Protein AF-A0A5N9DPF5-F1 (afdb_monomer)

Radius of gyration: 26.69 Å; Cα contacts (8 Å, |Δi|>4): 674; chains: 1; bounding box: 53×108×78 Å

Structure (mmCIF, N/CA/C/O backbone):
data_AF-A0A5N9DPF5-F1
#
_entry.id   AF-A0A5N9DPF5-F1
#
loop_
_atom_site.group_PDB
_atom_site.id
_atom_site.type_symbol
_atom_site.label_atom_id
_atom_site.label_alt_id
_atom_site.label_comp_id
_atom_site.label_asym_id
_atom_site.label_entity_id
_atom_site.label_seq_id
_atom_site.pdbx_PDB_ins_code
_atom_site.Cartn_x
_atom_site.Cartn_y
_atom_site.Cartn_z
_atom_site.occupancy
_atom_site.B_iso_or_equiv
_atom_site.auth_seq_id
_atom_site.auth_comp_id
_atom_site.auth_asym_id
_atom_site.auth_atom_id
_atom_site.pdbx_PDB_model_num
ATOM 1 N N . MET A 1 1 ? 13.904 47.195 44.614 1.00 28.17 1 MET A N 1
ATOM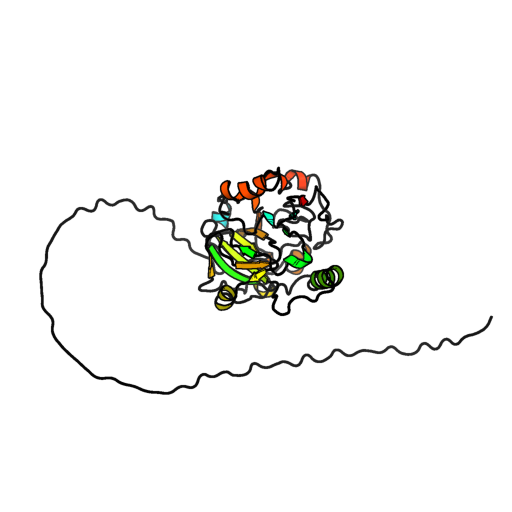 2 C CA . MET A 1 1 ? 15.374 47.348 44.578 1.00 28.17 1 MET A CA 1
ATOM 3 C C . MET A 1 1 ? 15.926 47.042 45.957 1.00 28.17 1 MET A C 1
ATOM 5 O O . MET A 1 1 ? 15.322 47.535 46.904 1.00 28.17 1 MET A O 1
ATOM 9 N N . PRO A 1 2 ? 17.100 46.414 46.093 1.00 43.53 2 PRO A N 1
ATOM 10 C CA . PRO A 1 2 ? 17.726 45.315 45.332 1.00 43.53 2 PRO A CA 1
ATOM 11 C C . PRO A 1 2 ? 18.046 44.153 46.326 1.00 43.53 2 PRO A C 1
ATOM 13 O O . PRO A 1 2 ? 17.732 44.271 47.502 1.00 43.53 2 PRO A O 1
ATOM 16 N N . ASN A 1 3 ? 18.644 42.999 46.048 1.00 31.41 3 ASN A N 1
ATOM 17 C CA . ASN A 1 3 ? 19.190 42.307 44.885 1.00 31.41 3 ASN A CA 1
ATOM 18 C C . ASN A 1 3 ? 19.212 40.827 45.314 1.00 31.41 3 ASN A C 1
ATOM 20 O O . ASN A 1 3 ? 19.808 40.517 46.346 1.00 31.41 3 ASN A O 1
ATOM 24 N N . SER A 1 4 ? 18.590 39.929 44.549 1.00 32.91 4 SER A N 1
ATOM 25 C CA . SER A 1 4 ? 18.840 38.490 44.653 1.00 32.91 4 SER A CA 1
ATOM 26 C C . SER A 1 4 ? 19.867 38.091 43.599 1.00 32.91 4 SER A C 1
ATOM 28 O O . SER A 1 4 ? 19.783 38.488 42.439 1.00 32.91 4 SER A O 1
ATOM 30 N N . THR A 1 5 ? 20.848 37.344 44.071 1.00 34.28 5 THR A N 1
ATOM 31 C CA . THR A 1 5 ? 21.999 36.742 43.402 1.00 34.28 5 THR A CA 1
ATOM 32 C C . THR A 1 5 ? 21.683 36.062 42.069 1.00 34.28 5 THR A C 1
ATOM 34 O O . THR A 1 5 ? 20.791 35.220 41.999 1.00 34.28 5 THR A O 1
ATOM 37 N N . VAL A 1 6 ? 22.483 36.389 41.052 1.00 31.91 6 VAL A N 1
ATOM 38 C CA . VAL A 1 6 ? 22.674 35.612 39.822 1.00 31.91 6 VAL A CA 1
ATOM 39 C C . VAL A 1 6 ? 24.034 34.932 39.958 1.00 31.91 6 VAL A C 1
ATOM 41 O O . VAL A 1 6 ? 25.041 35.622 40.109 1.00 31.91 6 VAL A O 1
ATOM 44 N N . ASP A 1 7 ? 24.050 33.605 39.939 1.00 30.80 7 ASP A N 1
ATOM 45 C CA . ASP A 1 7 ? 25.255 32.803 39.740 1.00 30.80 7 ASP A CA 1
ATOM 46 C C . ASP A 1 7 ? 24.879 31.673 38.774 1.00 30.80 7 ASP A C 1
ATOM 48 O O . ASP A 1 7 ? 24.369 30.625 39.167 1.00 30.80 7 ASP A O 1
ATOM 52 N N . GLU A 1 8 ? 25.018 31.948 37.477 1.00 32.34 8 GLU A N 1
ATOM 53 C CA . GLU A 1 8 ? 24.975 30.934 36.430 1.00 32.34 8 GLU A CA 1
ATOM 54 C C . GLU A 1 8 ? 26.412 30.530 36.121 1.00 32.34 8 GLU A C 1
ATOM 56 O O . GLU A 1 8 ? 27.162 31.246 35.456 1.00 32.34 8 GLU A O 1
ATOM 61 N N . THR A 1 9 ? 26.792 29.341 36.578 1.00 29.56 9 THR A N 1
ATOM 62 C CA . THR A 1 9 ? 27.926 28.627 36.011 1.00 29.56 9 THR A CA 1
ATOM 63 C C . THR A 1 9 ? 27.569 27.174 35.721 1.00 29.56 9 THR A C 1
ATOM 65 O O . THR A 1 9 ? 27.077 26.443 36.572 1.00 29.56 9 THR A O 1
ATOM 68 N N . LYS A 1 10 ? 27.979 26.783 34.509 1.00 31.17 10 LYS A N 1
ATOM 69 C CA . LYS A 1 10 ? 28.353 25.443 34.037 1.00 31.17 10 LYS A CA 1
ATOM 70 C C . LYS A 1 10 ? 27.262 24.572 33.412 1.00 31.17 10 LYS A C 1
ATOM 72 O O . LYS A 1 10 ? 26.524 23.841 34.059 1.00 31.17 10 LYS A O 1
ATOM 77 N N . ALA A 1 11 ? 27.341 24.596 32.081 1.00 31.73 11 ALA A N 1
ATOM 78 C CA . ALA A 1 11 ? 27.129 23.485 31.171 1.00 31.73 11 ALA A CA 1
ATOM 79 C C . ALA A 1 11 ? 27.467 22.124 31.796 1.00 31.73 11 ALA A C 1
ATOM 81 O O . ALA A 1 11 ? 28.594 21.905 32.245 1.00 31.73 11 ALA A O 1
ATOM 82 N N . ASN A 1 12 ? 26.505 21.206 31.731 1.00 29.89 12 ASN A N 1
ATOM 83 C CA . ASN A 1 12 ? 26.744 19.784 31.902 1.00 29.89 12 ASN A CA 1
ATOM 84 C C . ASN A 1 12 ? 26.460 19.066 30.585 1.00 29.89 12 ASN A C 1
ATOM 86 O O . ASN A 1 12 ? 25.338 19.018 30.090 1.00 29.89 12 ASN A O 1
ATOM 90 N N . VAL A 1 13 ? 27.550 18.532 30.047 1.00 31.75 13 VAL A N 1
ATOM 91 C CA . VAL A 1 13 ? 27.625 17.496 29.026 1.00 31.75 13 VAL A CA 1
ATOM 92 C C . VAL A 1 13 ? 27.061 16.205 29.628 1.00 31.75 13 VAL A C 1
ATOM 94 O O . VAL A 1 13 ? 27.546 15.764 30.667 1.00 31.75 13 VAL A O 1
ATOM 97 N N . ALA A 1 14 ? 26.083 15.582 28.972 1.00 30.48 14 ALA A N 1
ATOM 98 C CA . ALA A 1 14 ? 25.681 14.198 29.228 1.00 30.48 14 ALA A CA 1
ATOM 99 C C . ALA A 1 14 ? 25.875 13.436 27.905 1.00 30.48 14 ALA A C 1
ATOM 101 O O . ALA A 1 14 ? 25.207 13.728 26.921 1.00 30.48 14 ALA A O 1
ATOM 102 N N . HIS A 1 15 ? 27.005 12.749 27.715 1.00 28.28 15 HIS A N 1
ATOM 103 C CA . HIS A 1 15 ? 27.179 11.311 27.970 1.00 28.28 15 HIS A CA 1
ATOM 104 C C . HIS A 1 15 ? 26.123 10.436 27.277 1.00 28.28 15 HIS A C 1
ATOM 106 O O . HIS A 1 15 ? 25.115 10.046 27.855 1.00 28.28 15 HIS A O 1
ATOM 112 N N . THR A 1 16 ? 26.428 10.114 26.020 1.00 30.03 16 THR A N 1
ATOM 113 C CA . THR A 1 16 ? 25.969 8.931 25.286 1.00 30.03 16 THR A CA 1
ATOM 114 C C . THR A 1 16 ? 26.322 7.650 26.049 1.00 30.03 16 THR A C 1
ATOM 116 O O . THR A 1 16 ? 27.499 7.474 26.377 1.00 30.03 16 THR A O 1
ATOM 119 N N . PRO A 1 17 ? 25.372 6.736 26.307 1.00 31.53 17 PRO A N 1
ATOM 120 C CA . PRO A 1 17 ? 25.708 5.394 26.750 1.00 31.53 17 PRO A CA 1
ATOM 121 C C . PRO A 1 17 ? 26.085 4.498 25.560 1.00 31.53 17 PRO A C 1
ATOM 123 O O . PRO A 1 17 ? 25.404 4.464 24.536 1.00 31.53 17 PRO A O 1
ATOM 126 N N . ASP A 1 18 ? 27.196 3.785 25.741 1.00 26.20 18 ASP A N 1
ATOM 127 C CA . ASP A 1 18 ? 27.752 2.745 24.875 1.00 26.20 18 ASP A CA 1
ATOM 128 C C . ASP A 1 18 ? 26.711 1.703 24.441 1.00 26.20 18 ASP A C 1
ATOM 130 O O . ASP A 1 18 ? 26.135 0.983 25.264 1.00 26.20 18 ASP A O 1
ATOM 134 N N . VAL A 1 19 ? 26.560 1.542 23.126 1.00 30.91 19 VAL A N 1
ATOM 135 C CA . VAL A 1 19 ? 25.912 0.380 22.513 1.00 30.91 19 VAL A CA 1
ATOM 136 C C . VAL A 1 19 ? 26.859 -0.810 22.657 1.00 30.91 19 VAL A C 1
ATOM 138 O O . VAL A 1 19 ? 27.814 -0.974 21.896 1.00 30.91 19 VAL A O 1
ATOM 141 N N . LYS A 1 20 ? 26.607 -1.664 23.653 1.00 27.88 20 LYS A N 1
ATOM 142 C CA . LYS A 1 20 ? 27.227 -2.991 23.718 1.00 27.88 20 LYS A CA 1
ATOM 143 C C . LYS A 1 20 ? 26.724 -3.831 22.547 1.00 27.88 20 LYS A C 1
ATOM 145 O O . LYS A 1 20 ? 25.571 -4.250 22.524 1.00 27.88 20 LYS A O 1
ATOM 150 N N . GLN A 1 21 ? 27.628 -4.101 21.611 1.00 26.64 21 GLN A N 1
ATOM 151 C CA . GLN A 1 21 ? 27.502 -5.164 20.621 1.00 26.64 21 GLN A CA 1
ATOM 152 C C . GLN A 1 21 ? 27.210 -6.496 21.326 1.00 26.64 21 GLN A C 1
ATOM 154 O O . GLN A 1 21 ? 28.043 -7.003 22.080 1.00 26.64 21 GLN A O 1
ATOM 159 N N . LEU A 1 22 ? 26.035 -7.068 21.072 1.00 26.66 22 LEU A N 1
ATOM 160 C CA . LEU A 1 22 ? 25.762 -8.472 21.347 1.00 26.66 22 LEU A CA 1
ATOM 161 C C . LEU A 1 22 ? 26.205 -9.274 20.121 1.00 26.66 22 LEU A C 1
ATOM 163 O O . LEU A 1 22 ? 25.627 -9.180 19.043 1.00 26.66 22 LEU A O 1
ATOM 167 N N . SER A 1 23 ? 27.292 -10.017 20.295 1.00 27.78 23 SER A N 1
ATOM 168 C CA . SER A 1 23 ? 27.813 -10.996 19.344 1.00 27.78 23 SER A CA 1
ATOM 169 C C . SER A 1 23 ? 26.896 -12.227 19.253 1.00 27.78 23 SER A C 1
ATOM 171 O O . SER A 1 23 ? 26.382 -12.659 20.289 1.00 27.78 23 SER A O 1
ATOM 173 N N . PRO A 1 24 ? 26.732 -12.839 18.066 1.00 28.66 24 PRO A N 1
ATOM 174 C CA . PRO A 1 24 ? 25.859 -13.992 17.876 1.00 28.66 24 PRO A CA 1
ATOM 175 C C . PRO A 1 24 ? 26.413 -15.242 18.572 1.00 28.66 24 PRO A C 1
ATOM 177 O O . PRO A 1 24 ? 27.541 -15.673 18.330 1.00 28.66 24 PRO A O 1
ATOM 180 N N . SER A 1 25 ? 25.592 -15.818 19.452 1.00 26.98 25 SER A N 1
ATOM 181 C CA . SER A 1 25 ? 25.835 -17.102 20.104 1.00 26.98 25 SER A CA 1
ATOM 182 C C . SER A 1 25 ? 25.669 -18.235 19.096 1.00 26.98 25 SER A C 1
ATOM 184 O O . SER A 1 25 ? 24.608 -18.415 18.505 1.00 26.98 25 SER A O 1
ATOM 186 N N . SER A 1 26 ? 26.733 -19.014 18.952 1.00 24.62 26 SER A N 1
ATOM 187 C CA . SER A 1 26 ? 26.828 -20.263 18.207 1.00 24.62 26 SER A CA 1
ATOM 188 C C . SER A 1 26 ? 25.787 -21.295 18.655 1.00 24.62 26 SER A C 1
ATOM 190 O O . SER A 1 26 ? 25.827 -21.745 19.801 1.00 24.62 26 SER A O 1
ATOM 192 N N . TYR A 1 27 ? 24.931 -21.733 17.734 1.00 24.44 27 TYR A N 1
ATOM 193 C CA . TYR A 1 27 ? 24.264 -23.031 17.811 1.00 24.44 27 TYR A CA 1
ATOM 194 C C . TYR A 1 27 ? 24.837 -23.919 16.705 1.00 24.44 27 TYR A C 1
ATOM 196 O O . TYR A 1 27 ? 24.641 -23.665 15.520 1.00 24.44 27 TYR A O 1
ATOM 204 N N . ALA A 1 28 ? 25.597 -24.930 17.116 1.00 25.55 28 ALA A N 1
ATOM 205 C CA . ALA A 1 28 ? 26.001 -26.052 16.282 1.00 25.55 28 ALA A CA 1
ATOM 206 C C . ALA A 1 28 ? 25.019 -27.210 16.531 1.00 25.55 28 ALA A C 1
ATOM 208 O O . ALA A 1 28 ? 24.694 -27.453 17.697 1.00 25.55 28 ALA A O 1
ATOM 209 N N . PRO A 1 29 ? 24.561 -27.945 15.505 1.00 28.81 29 PRO A N 1
ATOM 210 C CA . PRO A 1 29 ? 23.969 -29.254 15.708 1.00 28.81 29 PRO A CA 1
ATOM 211 C C . PRO A 1 29 ? 25.064 -30.325 15.759 1.00 28.81 29 PRO A C 1
ATOM 213 O O . PRO A 1 29 ? 25.993 -30.337 14.952 1.00 28.81 29 PRO A O 1
ATOM 216 N N . ASP A 1 30 ? 24.925 -31.201 16.74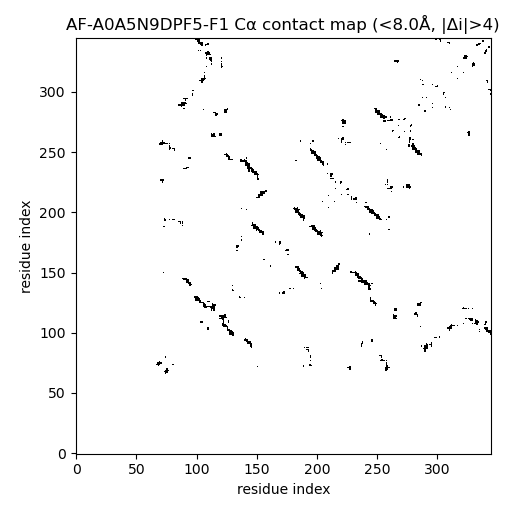8 1.00 26.28 30 ASP A N 1
ATOM 217 C CA . ASP A 1 30 ? 25.749 -32.378 17.002 1.00 26.28 30 ASP A CA 1
ATOM 218 C C . ASP A 1 30 ? 25.454 -33.476 15.963 1.00 26.28 30 ASP A C 1
ATOM 220 O O . ASP A 1 30 ? 24.297 -33.740 15.622 1.00 26.28 30 ASP A O 1
ATOM 224 N N . GLU A 1 31 ? 26.514 -34.100 15.457 1.00 27.30 31 GLU A N 1
ATOM 225 C CA . GLU A 1 31 ? 26.489 -35.235 14.534 1.00 27.30 31 GLU A CA 1
ATOM 226 C C . GLU A 1 31 ? 26.654 -36.555 15.306 1.00 27.30 31 GLU A C 1
ATOM 228 O O . GLU A 1 31 ? 27.227 -36.603 16.392 1.00 27.30 31 GLU A O 1
ATOM 233 N N . SER A 1 32 ? 26.281 -37.655 14.638 1.00 26.44 32 SER A N 1
ATOM 234 C CA . SER A 1 32 ? 26.477 -39.076 14.990 1.00 26.44 32 SER A CA 1
ATOM 235 C C . SER A 1 32 ? 25.279 -39.725 15.699 1.00 26.44 32 SER A C 1
ATOM 237 O O . SER A 1 32 ? 24.732 -39.197 16.652 1.00 26.44 32 SER A O 1
ATOM 239 N N . THR A 1 33 ? 24.792 -40.917 15.350 1.00 27.64 33 THR A N 1
ATOM 240 C CA . THR A 1 33 ? 25.149 -42.008 14.415 1.00 27.64 33 THR A CA 1
ATOM 241 C C . THR A 1 33 ? 23.893 -42.922 14.356 1.00 27.64 33 THR A C 1
ATOM 243 O O . THR A 1 33 ? 23.106 -42.903 15.295 1.00 27.64 33 THR A O 1
ATOM 246 N N . LYS A 1 34 ? 23.590 -43.762 13.352 1.00 29.89 34 LYS A N 1
ATOM 247 C CA . LYS A 1 34 ? 24.324 -44.976 12.947 1.00 29.89 34 LYS A CA 1
ATOM 248 C C . LYS A 1 34 ? 23.572 -45.721 11.822 1.00 29.89 34 LYS A C 1
ATOM 250 O O . LYS A 1 34 ? 22.347 -45.719 11.780 1.00 29.89 34 LYS A O 1
ATOM 255 N N . ASN A 1 35 ? 24.369 -46.400 11.000 1.00 29.17 35 ASN A N 1
ATOM 256 C CA . ASN A 1 35 ? 24.067 -47.245 9.840 1.00 29.17 35 ASN A CA 1
ATOM 257 C C . ASN A 1 35 ? 23.126 -48.441 10.072 1.00 29.17 35 ASN A C 1
ATOM 259 O O . ASN A 1 35 ? 23.088 -49.011 11.163 1.00 29.17 35 ASN A O 1
ATOM 263 N N . GLY A 1 36 ? 22.552 -48.919 8.961 1.00 27.48 36 GLY A N 1
ATOM 264 C CA . GLY A 1 36 ? 22.066 -50.287 8.780 1.00 27.48 36 GLY A CA 1
ATOM 265 C C . GLY A 1 36 ? 21.728 -50.587 7.314 1.00 27.48 36 GLY A C 1
ATOM 266 O O . GLY A 1 36 ? 20.575 -50.443 6.926 1.00 27.48 36 GLY A O 1
ATOM 267 N N . ASP A 1 37 ? 22.731 -50.987 6.526 1.00 28.95 37 ASP A N 1
ATOM 268 C CA . ASP A 1 37 ? 22.568 -51.715 5.254 1.00 28.95 37 ASP A CA 1
ATOM 269 C C . ASP A 1 37 ? 22.146 -53.173 5.517 1.00 28.95 37 ASP A C 1
ATOM 271 O O . ASP A 1 37 ? 22.505 -53.715 6.568 1.00 28.95 37 ASP A O 1
ATOM 275 N N . ILE A 1 38 ? 21.445 -53.793 4.550 1.00 32.00 38 ILE A N 1
ATOM 276 C CA . ILE A 1 38 ? 21.676 -55.149 3.982 1.00 32.00 38 ILE A CA 1
ATOM 277 C C . ILE A 1 38 ? 20.533 -55.518 2.997 1.00 32.00 38 ILE A C 1
ATOM 279 O O . ILE A 1 38 ? 19.378 -55.610 3.407 1.00 32.00 38 ILE A O 1
ATOM 283 N N . ASP A 1 39 ? 20.925 -55.681 1.718 1.00 30.00 39 ASP A N 1
ATOM 284 C CA . ASP A 1 39 ? 20.684 -56.780 0.744 1.00 30.00 39 ASP A CA 1
ATOM 285 C C . ASP A 1 39 ? 19.249 -57.303 0.471 1.00 30.00 39 ASP A C 1
ATOM 287 O O . ASP A 1 39 ? 18.409 -57.359 1.356 1.00 30.00 39 ASP A O 1
ATOM 291 N N . ASP A 1 40 ? 18.860 -57.879 -0.674 1.00 29.83 40 ASP A N 1
ATOM 292 C CA . ASP A 1 40 ? 19.322 -58.038 -2.066 1.00 29.83 40 ASP A CA 1
ATOM 293 C C . ASP A 1 40 ? 18.201 -58.849 -2.786 1.00 29.83 40 ASP A C 1
ATOM 295 O O . ASP A 1 40 ? 17.467 -59.603 -2.146 1.00 29.83 40 ASP A O 1
ATOM 299 N N . ALA A 1 41 ? 18.109 -58.685 -4.110 1.00 29.19 41 ALA A N 1
ATOM 300 C CA . ALA A 1 41 ? 17.569 -59.577 -5.149 1.00 29.19 41 ALA A CA 1
ATOM 301 C C . ALA A 1 41 ? 16.119 -60.133 -5.095 1.00 29.19 41 ALA A C 1
ATOM 303 O O . ALA A 1 41 ? 15.745 -60.933 -4.245 1.00 29.19 41 ALA A O 1
ATOM 304 N N . THR A 1 42 ? 15.338 -59.921 -6.167 1.00 30.62 42 THR A N 1
ATOM 305 C CA . THR A 1 42 ? 15.296 -60.840 -7.339 1.00 30.62 42 THR A CA 1
ATOM 306 C C . THR A 1 42 ? 14.187 -60.500 -8.355 1.00 30.62 42 THR A C 1
ATOM 308 O O . THR A 1 42 ? 13.054 -60.194 -8.003 1.00 30.62 42 THR A O 1
ATOM 311 N N . ASP A 1 43 ? 14.583 -60.650 -9.622 1.00 29.66 43 ASP A N 1
ATOM 312 C CA . ASP A 1 43 ? 13.872 -61.182 -10.791 1.00 29.66 43 ASP A CA 1
ATOM 313 C C . ASP A 1 43 ? 12.638 -60.511 -11.412 1.00 29.66 43 ASP A C 1
ATOM 315 O O . ASP A 1 43 ? 11.625 -60.180 -10.801 1.00 29.66 43 ASP A O 1
ATOM 319 N N . GLY A 1 44 ? 12.754 -60.379 -12.736 1.00 26.84 44 GLY A N 1
ATOM 320 C CA . GLY A 1 44 ? 11.766 -59.801 -13.625 1.00 26.84 44 GLY A CA 1
ATOM 321 C C . GLY A 1 44 ? 10.777 -60.796 -14.217 1.00 26.84 44 GLY A C 1
ATOM 322 O O . GLY A 1 44 ? 10.880 -62.008 -14.056 1.00 26.84 44 GLY A O 1
ATOM 323 N N . ASN A 1 45 ? 9.847 -60.255 -15.001 1.00 30.69 45 ASN A N 1
ATOM 324 C CA . ASN A 1 45 ? 9.257 -60.976 -16.117 1.00 30.69 45 ASN A CA 1
ATOM 325 C C . ASN A 1 45 ? 8.709 -60.008 -17.173 1.00 30.69 45 ASN A C 1
ATOM 327 O O . ASN A 1 45 ? 8.306 -58.883 -16.883 1.00 30.69 45 ASN A O 1
ATOM 331 N N . ALA A 1 46 ? 8.762 -60.470 -18.413 1.00 29.97 46 ALA A N 1
ATOM 332 C CA . ALA A 1 46 ? 8.625 -59.717 -19.640 1.00 29.97 46 ALA A CA 1
ATOM 333 C C . ALA A 1 46 ? 7.176 -59.539 -20.131 1.00 29.97 46 ALA A C 1
ATOM 335 O O . ALA A 1 46 ? 6.300 -60.353 -19.866 1.00 29.97 46 ALA A O 1
ATOM 336 N N . SER A 1 47 ? 7.030 -58.534 -21.005 1.00 29.42 47 SER A N 1
ATOM 337 C CA . SER A 1 47 ? 6.237 -58.551 -22.244 1.00 29.42 47 SER A CA 1
ATOM 338 C C . SER A 1 47 ? 4.716 -58.753 -22.164 1.00 29.42 47 SER A C 1
ATOM 340 O O . SER A 1 47 ? 4.226 -59.878 -22.149 1.00 29.42 47 SER A O 1
ATOM 342 N N . ALA A 1 48 ? 3.984 -57.670 -22.443 1.00 31.08 48 ALA A N 1
ATOM 343 C CA . ALA A 1 48 ? 2.936 -57.700 -23.466 1.00 31.08 48 ALA A CA 1
ATOM 344 C C . ALA A 1 48 ? 2.751 -56.302 -24.080 1.00 31.08 48 ALA A C 1
ATOM 346 O O . ALA A 1 48 ? 2.208 -55.392 -23.457 1.00 31.08 48 ALA A O 1
ATOM 347 N N . GLN A 1 49 ? 3.228 -56.142 -25.316 1.00 31.20 49 GLN A N 1
ATOM 348 C CA . GLN A 1 49 ? 2.873 -55.035 -26.201 1.00 31.20 49 GLN A CA 1
ATOM 349 C C . GLN A 1 49 ? 1.394 -55.151 -26.588 1.00 31.20 49 GLN A C 1
ATOM 351 O O . GLN A 1 49 ? 0.961 -56.188 -27.087 1.00 31.20 49 GLN A O 1
ATOM 356 N N . SER A 1 50 ? 0.644 -54.066 -26.412 1.00 33.50 50 SER A N 1
ATOM 357 C CA . SER A 1 50 ? -0.663 -53.860 -27.035 1.00 33.50 50 SER A CA 1
ATOM 358 C C . SER A 1 50 ? -0.653 -52.490 -27.697 1.00 33.50 50 SER A C 1
ATOM 360 O O . SER A 1 50 ? -0.839 -51.461 -27.052 1.00 33.50 50 SER A O 1
ATOM 362 N N . THR A 1 51 ? -0.389 -52.496 -28.997 1.00 34.06 51 THR A N 1
ATOM 363 C CA . THR A 1 51 ? -0.473 -51.354 -29.901 1.00 34.06 51 THR A CA 1
ATOM 364 C C . THR A 1 51 ? -1.939 -50.952 -30.058 1.00 34.06 51 THR A C 1
ATOM 366 O O . THR A 1 51 ? -2.718 -51.676 -30.674 1.00 34.06 51 THR A O 1
ATOM 369 N N . ILE A 1 52 ? -2.318 -49.797 -29.514 1.00 35.41 52 ILE A N 1
ATOM 370 C CA . ILE A 1 52 ? -3.534 -49.086 -29.916 1.00 35.41 52 ILE A CA 1
ATOM 371 C C . ILE A 1 52 ? -3.090 -47.715 -30.416 1.00 35.41 52 ILE A C 1
ATOM 373 O O . ILE A 1 52 ? -2.760 -46.824 -29.637 1.00 35.41 52 ILE A O 1
ATOM 377 N N . GLU A 1 53 ? -3.048 -47.574 -31.740 1.00 42.47 53 GLU A N 1
ATOM 378 C CA . GLU A 1 53 ? -3.058 -46.274 -32.400 1.00 42.47 53 GLU A CA 1
ATOM 379 C C . GLU A 1 53 ? -4.389 -45.594 -32.064 1.00 42.47 53 GLU A C 1
ATOM 381 O O . GLU A 1 53 ? -5.451 -46.002 -32.530 1.00 42.47 53 GLU A O 1
ATOM 386 N N . SER A 1 54 ? -4.331 -44.560 -31.230 1.00 35.53 54 SER A N 1
ATOM 387 C CA . SER A 1 54 ? -5.427 -43.617 -31.047 1.00 35.53 54 SER A CA 1
ATOM 388 C C . SER A 1 54 ? -4.935 -42.256 -31.506 1.00 35.53 54 SER A C 1
ATOM 390 O O . SER A 1 54 ? -4.078 -41.641 -30.873 1.00 35.53 54 SER A O 1
ATOM 392 N N . SER A 1 55 ? -5.474 -41.808 -32.637 1.00 37.00 55 SER A N 1
ATOM 393 C CA . SER A 1 55 ? -5.275 -40.474 -33.185 1.00 37.00 55 SER A CA 1
ATOM 394 C C . SER A 1 55 ? -5.708 -39.424 -32.160 1.00 37.00 55 SER A C 1
ATOM 396 O O . SER A 1 55 ? -6.899 -39.175 -31.973 1.00 37.00 55 SER A O 1
ATOM 398 N N . LEU A 1 56 ? -4.741 -38.801 -31.493 1.00 30.62 56 LEU A N 1
ATOM 399 C CA . LEU A 1 56 ? -4.972 -37.594 -30.715 1.00 30.62 56 LEU A CA 1
ATOM 400 C C . LEU A 1 56 ? -4.891 -36.408 -31.673 1.00 30.62 56 LEU A C 1
ATOM 402 O O . LEU A 1 56 ? -3.818 -35.933 -32.037 1.00 30.62 56 LEU A O 1
ATOM 406 N N . THR A 1 57 ? -6.063 -35.953 -32.102 1.00 29.72 57 THR A N 1
ATOM 407 C CA . THR A 1 57 ? -6.283 -34.584 -32.566 1.00 29.72 57 THR A CA 1
ATOM 408 C C . THR A 1 57 ? -5.652 -33.618 -31.566 1.00 29.72 57 THR A C 1
ATOM 410 O O . THR A 1 57 ? -6.078 -33.553 -30.412 1.00 29.72 57 THR A O 1
ATOM 413 N N . GLN A 1 58 ? -4.625 -32.893 -32.012 1.00 34.59 58 GLN A N 1
ATOM 414 C CA . GLN A 1 58 ? -4.012 -31.790 -31.280 1.00 34.59 58 GLN A CA 1
ATOM 415 C C . GLN A 1 58 ? -5.074 -30.721 -31.007 1.00 34.59 58 GLN A C 1
ATOM 417 O O . GLN A 1 58 ? -5.420 -29.917 -31.869 1.00 34.59 58 GLN A O 1
ATOM 422 N N . SER A 1 59 ? -5.599 -30.735 -29.787 1.00 34.22 59 SER A N 1
ATOM 423 C CA . SER A 1 59 ? -6.205 -29.569 -29.163 1.00 34.22 59 SER A CA 1
ATOM 424 C C . SER A 1 59 ? -5.088 -28.554 -28.949 1.00 34.22 59 SER A C 1
ATOM 426 O O . SER A 1 59 ? -4.167 -28.814 -28.175 1.00 34.22 59 SER A O 1
ATOM 428 N N . SER A 1 60 ? -5.156 -27.420 -29.644 1.00 36.72 60 SER A N 1
ATOM 429 C CA . SER A 1 60 ? -4.290 -26.267 -29.416 1.00 36.72 60 SER A CA 1
ATOM 430 C C . SER A 1 60 ? -4.424 -25.815 -27.961 1.00 36.72 60 SER A C 1
ATOM 432 O O . SER A 1 60 ? -5.388 -25.135 -27.604 1.00 36.72 60 SER A O 1
ATOM 434 N N . GLN A 1 61 ? -3.480 -26.216 -27.112 1.00 38.28 61 GLN A N 1
ATOM 435 C CA . GLN A 1 61 ? -3.271 -25.543 -25.841 1.00 38.28 61 GLN A CA 1
ATOM 436 C C . GLN A 1 61 ? -2.814 -24.124 -26.171 1.00 38.28 61 GLN A C 1
ATOM 438 O O . GLN A 1 61 ? -1.832 -23.932 -26.886 1.00 38.28 61 GLN A O 1
ATOM 443 N N . SER A 1 62 ? -3.576 -23.132 -25.719 1.00 39.31 62 SER A N 1
ATOM 444 C CA . SER A 1 62 ? -3.130 -21.748 -25.709 1.00 39.31 62 SER A CA 1
ATOM 445 C C . SER A 1 62 ? -1.893 -21.675 -24.820 1.00 39.31 62 SER A C 1
ATOM 447 O O . SER A 1 62 ? -2.004 -21.776 -23.598 1.00 39.31 62 SER A O 1
ATOM 449 N N . GLU A 1 63 ? -0.716 -21.555 -25.428 1.00 42.62 63 GLU A N 1
ATOM 450 C CA . GLU A 1 63 ? 0.516 -21.236 -24.715 1.00 42.62 63 GLU A CA 1
ATOM 451 C C . GLU A 1 63 ? 0.315 -19.884 -24.026 1.00 42.62 63 GLU A C 1
ATOM 453 O O . GLU A 1 63 ? 0.358 -18.828 -24.660 1.00 42.62 63 GLU A O 1
ATOM 458 N N . HIS A 1 64 ? 0.051 -19.905 -22.719 1.00 47.09 64 HIS A N 1
ATOM 459 C CA . HIS A 1 64 ? 0.292 -18.723 -21.910 1.00 47.09 64 HIS A CA 1
ATOM 460 C C . HIS A 1 64 ? 1.789 -18.418 -22.026 1.00 47.09 64 HIS A C 1
ATOM 462 O O . HIS A 1 64 ? 2.601 -19.327 -21.822 1.00 47.09 64 HIS A O 1
ATOM 468 N N . PRO A 1 65 ? 2.177 -17.187 -22.401 1.00 62.19 65 PRO A N 1
ATOM 469 C CA . PRO A 1 65 ? 3.583 -16.837 -22.519 1.00 62.19 65 PRO A CA 1
ATOM 470 C C . PRO A 1 65 ? 4.279 -17.144 -21.192 1.00 62.19 65 PRO A C 1
ATOM 472 O O . PRO A 1 65 ? 3.773 -16.782 -20.130 1.00 62.19 65 PRO A O 1
ATOM 475 N N . ILE A 1 66 ? 5.419 -17.837 -21.252 1.00 78.12 66 ILE A N 1
ATOM 476 C CA . ILE A 1 66 ? 6.230 -18.133 -20.068 1.00 78.12 66 ILE A CA 1
ATOM 477 C C . ILE A 1 66 ? 6.598 -16.793 -19.420 1.00 78.12 66 ILE A C 1
ATOM 479 O O . ILE A 1 66 ? 7.298 -15.975 -20.017 1.00 78.12 66 ILE A O 1
ATOM 483 N N . ILE A 1 67 ? 6.085 -16.561 -18.214 1.00 89.44 67 ILE A N 1
ATOM 484 C CA . ILE A 1 67 ? 6.332 -15.347 -17.436 1.00 89.44 67 ILE A CA 1
ATOM 485 C C . ILE A 1 67 ? 7.740 -15.453 -16.840 1.00 89.44 67 ILE A C 1
ATOM 487 O O . ILE A 1 67 ? 7.996 -16.302 -15.988 1.00 89.44 67 ILE A O 1
ATOM 491 N N . GLU A 1 68 ? 8.659 -14.598 -17.293 1.00 95.00 68 GLU A N 1
ATOM 492 C CA . GLU A 1 68 ? 10.000 -14.472 -16.712 1.00 95.00 68 GLU A CA 1
ATOM 493 C C . GLU A 1 68 ? 10.015 -13.328 -15.690 1.00 95.00 68 GLU A C 1
ATOM 495 O O . GLU A 1 68 ? 9.695 -12.181 -16.016 1.00 95.00 68 GLU A O 1
ATOM 500 N N . PHE A 1 69 ? 10.415 -13.625 -14.455 1.00 96.56 69 PHE A N 1
ATOM 501 C CA . PHE A 1 69 ? 10.561 -12.624 -13.401 1.00 96.56 69 PHE A CA 1
ATOM 502 C C . PHE A 1 69 ? 11.982 -12.054 -13.373 1.00 96.56 69 PHE A C 1
ATOM 504 O O . PHE A 1 69 ? 12.967 -12.767 -13.561 1.00 96.56 69 PHE A O 1
ATOM 511 N N . GLY A 1 70 ? 12.082 -10.745 -13.151 1.00 96.56 70 GLY A N 1
ATOM 512 C CA . GLY A 1 70 ? 13.337 -10.065 -12.868 1.00 96.56 70 GLY A CA 1
ATOM 513 C C . GLY A 1 70 ? 13.819 -10.345 -11.444 1.00 96.56 70 GLY A C 1
ATOM 514 O O . GLY A 1 70 ? 13.115 -10.927 -10.620 1.00 96.56 70 GLY A O 1
ATOM 515 N N . TYR A 1 71 ? 15.028 -9.884 -11.127 1.00 95.94 71 TYR A N 1
ATOM 516 C CA . TYR A 1 71 ? 15.637 -10.126 -9.814 1.00 95.94 71 TYR A CA 1
ATOM 517 C C . TYR A 1 71 ? 14.912 -9.426 -8.655 1.00 95.94 71 TYR A C 1
ATOM 519 O O . TYR A 1 71 ? 15.090 -9.833 -7.512 1.00 95.94 71 TYR A O 1
ATOM 527 N N . GLY A 1 72 ? 14.123 -8.382 -8.934 1.00 97.06 72 GLY A N 1
ATOM 528 C CA . GLY A 1 72 ? 13.264 -7.722 -7.950 1.00 97.06 72 GLY A CA 1
ATOM 529 C C . GLY A 1 72 ? 11.953 -8.458 -7.684 1.00 97.06 72 GLY A C 1
ATOM 530 O O . GLY A 1 72 ? 11.138 -7.985 -6.910 1.00 97.06 72 GLY A O 1
ATOM 531 N N . GLY A 1 73 ? 11.712 -9.598 -8.334 1.00 97.19 73 GLY A N 1
ATOM 532 C CA . GLY A 1 73 ? 10.510 -10.397 -8.128 1.00 97.19 73 GLY A CA 1
ATOM 533 C C . GLY A 1 73 ? 9.313 -9.974 -8.977 1.00 97.19 73 GLY A C 1
ATOM 534 O O . GLY A 1 73 ? 8.395 -10.765 -9.103 1.00 97.19 73 GLY A O 1
ATOM 535 N N . LEU A 1 74 ? 9.289 -8.815 -9.630 1.00 98.25 74 LEU A N 1
ATOM 536 C CA . LEU A 1 74 ? 8.262 -8.515 -10.643 1.00 98.25 74 LEU A CA 1
ATOM 537 C C . LEU A 1 74 ? 8.624 -9.090 -12.016 1.00 98.25 74 LEU A C 1
ATOM 539 O O . LEU A 1 74 ? 9.728 -9.592 -12.223 1.00 98.25 74 LEU A O 1
ATOM 543 N N . ILE A 1 75 ? 7.686 -9.050 -12.965 1.00 97.69 75 ILE A N 1
ATOM 544 C CA . ILE A 1 75 ? 7.949 -9.411 -14.363 1.00 97.69 75 ILE A CA 1
ATOM 545 C C . ILE A 1 75 ? 9.173 -8.651 -14.887 1.00 97.69 75 ILE A C 1
ATOM 547 O O . ILE A 1 75 ? 9.332 -7.455 -14.657 1.00 97.69 75 ILE A O 1
ATOM 551 N N . LYS A 1 76 ? 10.043 -9.353 -15.613 1.00 97.25 76 LYS A N 1
ATOM 552 C CA . LYS A 1 76 ? 11.295 -8.800 -16.136 1.00 97.25 76 LYS A CA 1
ATOM 553 C C . LYS A 1 76 ? 11.086 -7.628 -17.097 1.00 97.25 76 LYS A C 1
ATOM 555 O O . LYS A 1 76 ? 11.834 -6.659 -17.040 1.00 97.25 76 LYS A O 1
ATOM 560 N N . ASP A 1 77 ? 10.091 -7.711 -17.979 1.00 96.50 77 ASP A N 1
ATOM 561 C CA . ASP A 1 77 ? 9.776 -6.645 -18.938 1.00 96.50 77 ASP A CA 1
ATOM 562 C C . ASP A 1 77 ? 8.699 -5.699 -18.386 1.00 96.50 77 ASP A C 1
ATOM 564 O O . ASP A 1 77 ? 7.544 -5.693 -18.826 1.00 96.50 77 ASP A O 1
ATOM 568 N N . LEU A 1 78 ? 9.085 -4.902 -17.384 1.00 97.69 78 LEU A N 1
ATOM 569 C CA . LEU A 1 78 ? 8.212 -3.899 -16.764 1.00 97.69 78 LEU A CA 1
ATOM 570 C C . LEU A 1 78 ? 7.658 -2.910 -17.801 1.00 97.69 78 LEU A C 1
ATOM 572 O O . LEU A 1 78 ? 6.474 -2.585 -17.769 1.00 97.69 78 LEU A O 1
ATOM 576 N N . SER A 1 79 ? 8.481 -2.490 -18.768 1.00 97.00 79 SER A N 1
ATOM 577 C CA . SER A 1 79 ? 8.105 -1.497 -19.782 1.00 97.00 79 SER A CA 1
ATOM 578 C C . SER A 1 79 ? 7.060 -2.007 -20.781 1.00 97.00 79 SER A C 1
ATOM 580 O O . SER A 1 79 ? 6.232 -1.233 -21.271 1.00 97.00 79 SER A O 1
ATOM 582 N N . ALA A 1 80 ? 7.073 -3.296 -21.129 1.00 96.00 80 ALA A N 1
ATOM 583 C CA . ALA A 1 80 ? 6.004 -3.879 -21.935 1.00 96.00 80 ALA A CA 1
ATOM 584 C C . ALA A 1 80 ? 4.709 -4.016 -21.127 1.00 96.00 80 ALA A C 1
ATOM 586 O O . ALA A 1 80 ? 3.645 -3.616 -21.603 1.00 96.00 80 ALA A O 1
ATOM 587 N N . TRP A 1 81 ? 4.798 -4.517 -19.893 1.00 95.94 81 TRP A N 1
ATOM 588 C CA . TRP A 1 81 ? 3.633 -4.723 -19.029 1.00 95.94 81 TRP A CA 1
ATOM 589 C C . TRP A 1 81 ? 3.002 -3.423 -18.538 1.00 95.94 81 TRP A C 1
ATOM 591 O O . TRP A 1 81 ? 1.800 -3.367 -18.277 1.00 95.94 81 TRP A O 1
ATOM 601 N N . SER A 1 82 ? 3.767 -2.337 -18.480 1.00 96.31 82 SER A N 1
ATOM 602 C CA . SER A 1 82 ? 3.244 -1.025 -18.114 1.00 96.31 82 SER A CA 1
ATOM 603 C C . SER A 1 82 ? 2.222 -0.482 -19.114 1.00 96.31 82 SER A C 1
ATOM 605 O O . SER A 1 82 ? 1.306 0.248 -18.732 1.00 96.31 82 SER A O 1
ATOM 607 N N . LYS A 1 83 ? 2.307 -0.918 -20.374 1.00 96.44 83 LYS A N 1
ATOM 608 C CA . LYS A 1 83 ? 1.374 -0.563 -21.455 1.00 96.44 83 LYS A CA 1
ATOM 609 C C . LYS A 1 83 ? 0.086 -1.386 -21.421 1.00 96.44 83 LYS A C 1
ATOM 611 O O . LYS A 1 83 ? -0.857 -1.062 -22.138 1.00 96.44 83 LYS A O 1
ATOM 616 N N . ILE A 1 84 ? 0.041 -2.439 -20.605 1.00 95.19 84 ILE A N 1
ATOM 617 C CA . ILE A 1 84 ? -1.140 -3.276 -20.411 1.00 95.19 84 ILE A CA 1
ATOM 618 C C . ILE A 1 84 ? -1.993 -2.653 -19.298 1.00 95.19 84 ILE A C 1
ATOM 620 O O . ILE A 1 84 ? -1.488 -2.259 -18.238 1.00 95.19 84 ILE A O 1
ATOM 624 N N . GLY A 1 85 ? -3.295 -2.516 -19.561 1.00 95.31 85 GLY A N 1
ATOM 625 C CA . GLY A 1 85 ? -4.264 -2.087 -18.554 1.00 95.31 85 GLY A CA 1
ATOM 626 C C . GLY A 1 85 ? -4.370 -3.125 -17.440 1.00 95.31 85 GLY A C 1
ATOM 627 O O . GLY A 1 85 ? -4.341 -4.324 -17.712 1.00 95.31 85 GLY A O 1
ATOM 628 N N . LEU A 1 86 ? -4.475 -2.673 -16.191 1.00 96.88 86 LEU A N 1
ATOM 629 C CA . LEU A 1 86 ? -4.650 -3.588 -15.068 1.00 96.88 86 LEU A CA 1
ATOM 630 C C . LEU A 1 86 ? -6.075 -4.167 -15.093 1.00 96.88 86 LEU A C 1
ATOM 632 O O . LEU A 1 86 ? -7.029 -3.403 -15.267 1.00 96.88 86 LEU A O 1
ATOM 636 N N . PRO A 1 87 ? -6.246 -5.493 -14.941 1.00 96.12 87 PRO A N 1
ATOM 637 C CA . PRO A 1 87 ? -7.568 -6.071 -14.739 1.00 96.12 87 PRO A CA 1
ATOM 638 C C . PRO A 1 87 ? -8.100 -5.716 -13.343 1.00 96.12 87 PRO A C 1
ATOM 640 O O . PRO A 1 87 ? -7.339 -5.321 -12.460 1.00 96.12 87 PRO A O 1
ATOM 643 N N . LYS A 1 88 ? -9.403 -5.921 -13.113 1.00 97.12 88 LYS A N 1
ATOM 644 C CA . LYS A 1 88 ? -9.957 -5.934 -11.754 1.00 97.12 88 LYS A CA 1
ATOM 645 C C . LYS A 1 88 ? -9.514 -7.220 -11.043 1.00 97.12 88 LYS A C 1
ATOM 647 O O . LYS A 1 88 ? -10.202 -8.232 -11.129 1.00 97.12 88 LYS A O 1
ATOM 652 N N . PHE A 1 89 ? -8.320 -7.217 -10.452 1.00 97.62 89 PHE A N 1
ATOM 653 C CA . PHE A 1 89 ? -7.716 -8.401 -9.826 1.00 97.62 89 PHE A CA 1
ATOM 654 C C . PHE A 1 89 ? -7.885 -8.456 -8.302 1.00 97.62 89 PHE A C 1
ATOM 656 O O . PHE A 1 89 ? -7.494 -9.452 -7.700 1.00 97.62 89 PHE A O 1
ATOM 663 N N . VAL A 1 90 ? -8.444 -7.415 -7.679 1.00 98.56 90 VAL A N 1
ATOM 664 C CA . VAL A 1 90 ? -8.810 -7.438 -6.258 1.00 98.56 90 VAL A CA 1
ATOM 665 C C . VAL A 1 90 ? -10.170 -8.124 -6.141 1.00 98.56 90 VAL A C 1
ATOM 667 O O . VAL A 1 90 ? -11.190 -7.561 -6.534 1.00 98.56 90 VAL A O 1
ATOM 670 N N . ILE A 1 91 ? -10.160 -9.371 -5.674 1.00 98.44 91 ILE A N 1
ATOM 671 C CA . ILE A 1 91 ? -11.309 -10.296 -5.699 1.00 98.44 91 ILE A CA 1
ATOM 672 C C . ILE A 1 91 ? -11.735 -10.768 -4.299 1.00 98.44 91 ILE A C 1
ATOM 674 O O . ILE A 1 91 ? -12.632 -11.595 -4.176 1.00 98.44 91 ILE A O 1
ATOM 678 N N . ALA A 1 92 ? -11.124 -10.212 -3.254 1.00 98.50 92 ALA A N 1
ATOM 679 C CA . ALA A 1 92 ? -11.616 -10.247 -1.883 1.00 98.50 92 ALA A CA 1
ATOM 680 C C . ALA A 1 92 ? -11.378 -8.882 -1.224 1.00 98.50 92 ALA A C 1
ATOM 682 O O . ALA A 1 92 ? -10.444 -8.165 -1.600 1.00 98.50 92 ALA A O 1
ATOM 683 N N . SER A 1 93 ? -12.199 -8.523 -0.237 1.00 97.94 93 SER A N 1
ATOM 684 C CA . SER A 1 93 ? -11.885 -7.387 0.628 1.00 97.94 93 SER A CA 1
ATOM 685 C C . SER A 1 93 ? -10.702 -7.753 1.525 1.00 97.94 93 SER A C 1
ATOM 687 O O . SER A 1 93 ? -10.676 -8.828 2.124 1.00 97.94 93 SER A O 1
ATOM 689 N N . HIS A 1 94 ? -9.715 -6.864 1.647 1.00 98.44 94 HIS A N 1
ATOM 690 C CA . HIS A 1 94 ? -8.592 -7.072 2.568 1.00 98.44 94 HIS A CA 1
ATOM 691 C C . HIS A 1 94 ? -8.955 -6.789 4.027 1.00 98.44 94 HIS A C 1
ATOM 693 O O . HIS A 1 94 ? -8.107 -6.926 4.908 1.00 98.44 94 HIS A O 1
ATOM 699 N N . ILE A 1 95 ? -10.188 -6.357 4.283 1.00 96.88 95 ILE A N 1
ATOM 700 C CA . ILE A 1 95 ? -10.658 -5.962 5.603 1.00 96.88 95 ILE A CA 1
ATOM 701 C C . ILE A 1 95 ? -12.152 -6.241 5.763 1.00 96.88 95 ILE A C 1
ATOM 703 O O . ILE A 1 95 ? -12.904 -6.231 4.790 1.00 96.88 95 ILE A O 1
ATOM 707 N N . ASP A 1 96 ? -12.590 -6.465 6.998 1.00 95.69 96 ASP A N 1
ATOM 708 C CA . ASP A 1 96 ? -14.016 -6.560 7.310 1.00 95.69 96 ASP A CA 1
ATOM 709 C C . ASP A 1 96 ? -14.657 -5.166 7.234 1.00 95.69 96 ASP A C 1
ATOM 711 O O . ASP A 1 96 ? -14.442 -4.329 8.110 1.00 95.69 96 ASP A O 1
ATOM 715 N N . VAL A 1 97 ? -15.416 -4.907 6.165 1.00 95.19 97 VAL A N 1
ATOM 716 C CA . VAL A 1 97 ? -15.997 -3.589 5.860 1.00 95.19 97 VAL A CA 1
ATOM 717 C C . VAL A 1 97 ? -16.993 -3.135 6.934 1.00 95.19 97 VAL A C 1
ATOM 719 O O . VAL A 1 97 ? -17.112 -1.934 7.180 1.00 95.19 97 VAL A O 1
ATOM 722 N N . GLU A 1 98 ? -17.664 -4.067 7.618 1.00 94.44 98 GLU A N 1
ATOM 723 C CA . GLU A 1 98 ? -18.606 -3.745 8.701 1.00 94.44 98 GLU A CA 1
ATOM 724 C C . GLU A 1 98 ? -17.894 -3.143 9.923 1.00 94.44 98 GLU A C 1
ATOM 726 O O . GLU A 1 98 ? -18.509 -2.435 10.720 1.00 94.44 98 GLU A O 1
ATOM 731 N N . GLN A 1 99 ? -16.585 -3.377 10.056 1.00 94.69 99 GLN A N 1
ATOM 732 C CA . GLN A 1 99 ? -15.767 -2.869 11.156 1.00 94.69 99 GLN A CA 1
ATOM 733 C C . GLN A 1 99 ? -15.096 -1.529 10.840 1.00 94.69 99 GLN A C 1
ATOM 735 O O . GLN A 1 99 ? -14.315 -1.048 11.655 1.00 94.69 99 GLN A O 1
ATOM 740 N N . ILE A 1 100 ? -15.367 -0.905 9.689 1.00 95.94 100 ILE A N 1
ATOM 741 C CA . ILE A 1 100 ? -14.669 0.310 9.241 1.00 95.94 100 ILE A CA 1
ATOM 742 C C . ILE A 1 100 ? -15.562 1.538 9.333 1.00 95.94 100 ILE A C 1
ATOM 744 O O . ILE A 1 100 ? -16.637 1.573 8.751 1.00 95.94 100 ILE A O 1
ATOM 748 N N . GLU A 1 101 ? -15.079 2.583 10.010 1.00 95.62 101 GLU A N 1
ATOM 749 C CA . GLU A 1 101 ? -15.782 3.863 10.134 1.00 95.62 101 GLU A CA 1
ATOM 750 C C . GLU A 1 101 ? -15.428 4.817 8.988 1.00 95.62 101 GLU A C 1
ATOM 752 O O . GLU A 1 101 ? -16.316 5.402 8.365 1.00 95.62 101 GLU A O 1
ATOM 757 N N . PHE A 1 102 ? -14.133 4.957 8.674 1.00 96.69 102 PHE A N 1
ATOM 758 C CA . PHE A 1 102 ? -13.654 5.875 7.637 1.00 96.69 102 PHE A CA 1
ATOM 759 C C . PHE A 1 102 ? -12.607 5.250 6.723 1.00 96.69 102 PHE A C 1
ATOM 761 O O . PHE A 1 102 ? -11.737 4.497 7.164 1.00 96.69 102 PHE A O 1
ATOM 768 N N . ILE A 1 103 ? -12.634 5.660 5.455 1.00 97.94 103 ILE A N 1
ATOM 769 C CA . ILE A 1 103 ? -11.613 5.337 4.456 1.00 97.94 103 ILE A CA 1
ATOM 770 C C . ILE A 1 103 ? -11.152 6.628 3.789 1.00 97.94 103 ILE A C 1
ATOM 772 O O . ILE A 1 103 ? -11.980 7.416 3.336 1.00 97.94 103 ILE A O 1
ATOM 776 N N . SER A 1 104 ? -9.844 6.872 3.704 1.00 98.62 104 SER A N 1
ATOM 777 C CA . SER A 1 104 ? -9.352 8.056 2.992 1.00 98.62 104 SER A CA 1
ATOM 778 C C . SER A 1 104 ? -9.586 7.937 1.489 1.00 98.62 104 SER A C 1
ATOM 780 O O . SER A 1 104 ? -9.453 6.859 0.905 1.00 98.62 104 SER A O 1
ATOM 782 N N . LYS A 1 105 ? -9.844 9.062 0.826 1.00 98.62 105 LYS A N 1
ATOM 783 C CA . LYS A 1 105 ? -9.850 9.132 -0.633 1.00 98.62 105 LYS A CA 1
ATOM 784 C C . LYS A 1 105 ? -8.425 9.027 -1.174 1.00 98.62 105 LYS A C 1
ATOM 786 O O . LYS A 1 105 ? -7.475 9.552 -0.586 1.00 98.62 105 LYS A O 1
ATOM 791 N N . PHE A 1 106 ? -8.284 8.393 -2.327 1.00 98.56 106 PHE A N 1
ATOM 792 C CA . PHE A 1 106 ? -7.061 8.389 -3.118 1.00 98.56 106 PHE A CA 1
ATOM 793 C C . PHE A 1 106 ? -6.780 9.803 -3.657 1.00 98.56 106 PHE A C 1
ATOM 795 O O . PHE A 1 106 ? -7.707 10.469 -4.121 1.00 98.56 106 PHE A O 1
ATOM 802 N N . ARG A 1 107 ? -5.515 10.252 -3.608 1.00 98.00 107 ARG A N 1
ATOM 803 C CA . ARG A 1 107 ? -5.040 11.635 -3.871 1.00 98.00 107 ARG A CA 1
ATOM 804 C C . ARG A 1 107 ? -5.520 12.700 -2.870 1.00 98.00 107 ARG A C 1
ATOM 806 O O . ARG A 1 107 ? -5.494 13.900 -3.169 1.00 98.00 107 ARG A O 1
ATOM 813 N N . SER A 1 108 ? -5.951 12.292 -1.679 1.00 97.81 108 SER A N 1
ATOM 814 C CA . SER A 1 108 ? -6.314 13.224 -0.604 1.00 97.81 108 SER A CA 1
ATOM 815 C C . SER A 1 108 ? -5.090 13.742 0.164 1.00 97.81 108 SER A C 1
ATOM 817 O O . SER A 1 108 ? -3.951 13.367 -0.125 1.00 97.81 108 SER A O 1
ATOM 819 N N . SER A 1 109 ? -5.337 14.609 1.148 1.00 97.00 109 SER A N 1
ATOM 820 C CA . SER A 1 109 ? -4.357 15.067 2.141 1.00 97.00 109 SER A CA 1
ATOM 821 C C . SER A 1 109 ? -4.348 14.203 3.414 1.00 97.00 109 SER A C 1
ATOM 823 O O . SER A 1 109 ? -3.960 14.676 4.483 1.00 97.00 109 SER A O 1
ATOM 825 N N . ALA A 1 110 ? -4.817 12.951 3.338 1.00 96.31 110 ALA A N 1
ATOM 826 C CA . ALA A 1 110 ? -4.770 12.027 4.466 1.00 96.31 110 ALA A CA 1
ATOM 827 C C . ALA A 1 110 ? -3.330 11.577 4.751 1.00 96.31 110 ALA A C 1
ATOM 829 O O . ALA A 1 110 ? -2.628 11.099 3.855 1.00 96.31 110 ALA A O 1
ATOM 830 N N . GLY A 1 111 ? -2.923 11.676 6.017 1.00 92.88 111 GLY A N 1
ATOM 831 C CA . GLY A 1 111 ? -1.611 11.234 6.481 1.00 92.88 111 GLY A CA 1
ATOM 832 C C . GLY A 1 111 ? -0.473 12.085 5.925 1.00 92.88 111 GLY A C 1
ATOM 833 O O . GLY A 1 111 ? -0.404 13.270 6.233 1.00 92.88 111 GLY A O 1
ATOM 834 N N . HIS A 1 112 ? 0.415 11.478 5.138 1.00 92.62 112 HIS A N 1
ATOM 835 C CA . HIS A 1 112 ? 1.618 12.117 4.593 1.00 92.62 112 HIS A CA 1
ATOM 836 C C . HIS A 1 112 ? 1.722 11.930 3.069 1.00 92.62 112 HIS A C 1
ATOM 838 O O . HIS A 1 112 ? 0.954 11.172 2.468 1.00 92.62 112 HIS A O 1
ATOM 844 N N . ASP A 1 113 ? 2.680 12.613 2.438 1.00 94.25 113 ASP A N 1
ATOM 845 C CA . ASP A 1 113 ? 2.986 12.489 1.013 1.00 94.25 113 ASP A CA 1
ATOM 846 C C . ASP A 1 113 ? 3.281 11.023 0.669 1.00 94.25 113 ASP A C 1
ATOM 848 O O . ASP A 1 113 ? 4.144 10.367 1.262 1.00 94.25 113 ASP A O 1
ATOM 852 N N . PHE A 1 114 ? 2.527 10.504 -0.294 1.00 95.75 114 PHE A N 1
ATOM 853 C CA . PHE A 1 114 ? 2.672 9.159 -0.828 1.00 95.75 114 PHE A CA 1
ATOM 854 C C . PHE A 1 114 ? 2.432 9.226 -2.332 1.00 95.75 114 PHE A C 1
ATOM 856 O O . PHE A 1 114 ? 1.488 8.654 -2.869 1.00 95.75 114 PHE A O 1
ATOM 863 N N . SER A 1 115 ? 3.254 10.023 -2.995 1.00 95.25 115 SER A N 1
ATOM 864 C CA . SER A 1 115 ? 3.159 10.281 -4.422 1.00 95.25 115 SER A CA 1
ATOM 865 C C . SER A 1 115 ? 3.948 9.262 -5.238 1.00 95.25 115 SER A C 1
ATOM 867 O O . SER A 1 115 ? 4.870 8.606 -4.744 1.00 95.25 115 SER A O 1
ATOM 869 N N . ASP A 1 116 ? 3.613 9.162 -6.515 1.00 95.62 116 ASP A N 1
ATOM 870 C CA . ASP A 1 116 ? 4.305 8.318 -7.481 1.00 95.62 116 ASP A CA 1
ATOM 871 C C . ASP A 1 116 ? 5.277 9.133 -8.363 1.00 95.62 116 ASP A C 1
ATOM 873 O O . ASP A 1 116 ? 5.780 10.181 -7.952 1.00 95.62 116 ASP A O 1
ATOM 877 N N . SER A 1 117 ? 5.617 8.629 -9.552 1.00 95.81 117 SER A N 1
ATOM 878 C CA . SER A 1 117 ? 6.514 9.317 -10.490 1.00 95.81 117 SER A CA 1
ATOM 879 C C . SER A 1 117 ? 5.834 10.398 -11.343 1.00 95.81 117 SER A C 1
ATOM 881 O O . SER A 1 117 ? 6.526 11.115 -12.069 1.00 95.81 117 SER A O 1
ATOM 883 N N . PHE A 1 118 ? 4.506 10.505 -11.307 1.00 95.31 118 PHE A N 1
ATOM 884 C CA . PHE A 1 118 ? 3.702 11.329 -12.217 1.00 95.31 118 PHE A CA 1
ATOM 885 C C . PHE A 1 118 ? 2.913 12.420 -11.495 1.00 95.31 118 PHE A C 1
ATOM 887 O O . PHE A 1 118 ? 2.613 13.460 -12.086 1.00 95.31 118 PHE A O 1
ATOM 894 N N . GLU A 1 119 ? 2.595 12.194 -10.228 1.00 94.56 119 GLU A N 1
ATOM 895 C CA . GLU A 1 119 ? 1.934 13.142 -9.345 1.00 94.56 119 GLU A CA 1
ATOM 896 C C . GLU A 1 119 ? 2.845 13.475 -8.161 1.00 94.56 119 GLU A C 1
ATOM 898 O O . GLU A 1 119 ? 3.837 12.803 -7.891 1.00 94.56 119 GLU A O 1
ATOM 903 N N . SER A 1 120 ? 2.563 14.578 -7.476 1.00 93.12 120 SER A N 1
ATOM 904 C CA . SER A 1 120 ? 3.359 15.014 -6.330 1.00 93.12 120 SER A CA 1
ATOM 905 C C . SER A 1 120 ? 2.461 15.629 -5.279 1.00 93.12 120 SER A C 1
ATOM 907 O O . SER A 1 120 ? 1.490 16.294 -5.642 1.00 93.12 120 SER A O 1
ATOM 909 N N . CYS A 1 121 ? 2.864 15.527 -4.015 1.00 93.88 121 CYS A N 1
ATOM 910 C CA . CYS A 1 121 ? 2.157 16.137 -2.903 1.00 93.88 121 CYS A CA 1
ATOM 911 C C . CYS A 1 121 ? 0.720 15.619 -2.765 1.00 93.88 121 CYS A C 1
ATOM 913 O O . CYS A 1 121 ? -0.234 16.387 -2.684 1.00 93.88 121 CYS A O 1
ATOM 915 N N . CYS A 1 122 ? 0.540 14.304 -2.790 1.00 95.38 122 CYS A N 1
ATOM 916 C CA . CYS A 1 122 ? -0.764 13.681 -2.615 1.00 95.38 122 CYS A CA 1
ATOM 917 C C . CYS A 1 122 ? -0.615 12.301 -1.981 1.00 95.38 122 CYS A C 1
ATOM 919 O O . CYS A 1 122 ? 0.410 11.638 -2.134 1.00 95.38 122 CYS A O 1
ATOM 921 N N . SER A 1 123 ? -1.638 11.872 -1.248 1.00 96.62 123 SER A N 1
ATOM 922 C CA . SER A 1 123 ? -1.652 10.549 -0.642 1.00 96.62 123 SER A CA 1
ATOM 923 C C . SER A 1 123 ? -2.285 9.554 -1.610 1.00 96.62 123 SER A C 1
ATOM 925 O O . SER A 1 123 ? -3.505 9.520 -1.776 1.00 96.62 123 SER A O 1
ATOM 927 N N . MET A 1 124 ? -1.462 8.771 -2.310 1.00 97.25 124 MET A N 1
ATOM 928 C CA . MET A 1 124 ? -1.915 7.776 -3.293 1.00 97.25 124 MET A CA 1
ATOM 929 C C . MET A 1 124 ? -2.009 6.371 -2.681 1.00 97.25 124 MET A C 1
ATOM 931 O O . MET A 1 124 ? -1.641 5.367 -3.286 1.00 97.25 124 MET A O 1
ATOM 935 N N . LYS A 1 125 ? -2.506 6.309 -1.447 1.00 97.00 125 LYS A N 1
ATOM 936 C CA . LYS A 1 125 ? -2.858 5.082 -0.731 1.00 97.00 125 LYS A CA 1
ATOM 937 C C . LYS A 1 125 ? -4.170 5.290 0.020 1.00 97.00 125 LYS A C 1
ATOM 939 O O . LYS A 1 125 ? -4.655 6.417 0.122 1.00 97.00 125 LYS A O 1
ATOM 944 N N . HIS A 1 126 ? -4.739 4.212 0.543 1.00 98.44 126 HIS A N 1
ATOM 945 C CA . HIS A 1 126 ? -5.938 4.290 1.371 1.00 98.44 126 HIS A CA 1
ATOM 946 C C . HIS A 1 126 ? -5.604 4.014 2.832 1.00 98.44 126 HIS A C 1
ATOM 948 O O . HIS A 1 126 ? -5.063 2.961 3.162 1.00 98.44 126 HIS A O 1
ATOM 954 N N . TYR A 1 127 ? -5.971 4.961 3.689 1.00 97.44 127 TYR A N 1
ATOM 955 C CA . TYR A 1 127 ? -6.034 4.790 5.130 1.00 97.44 127 TYR A CA 1
ATOM 956 C C . TYR A 1 127 ? -7.396 4.234 5.507 1.00 97.44 127 TYR A C 1
ATOM 958 O O . TYR A 1 127 ? -8.415 4.761 5.061 1.00 97.44 127 TYR A O 1
ATOM 966 N N . TYR A 1 128 ? -7.401 3.219 6.359 1.00 96.75 128 TYR A N 1
ATOM 967 C CA . TYR A 1 128 ? -8.606 2.643 6.937 1.00 96.75 128 TYR A CA 1
ATOM 968 C C . TYR A 1 128 ? -8.633 2.969 8.428 1.00 96.75 128 TYR A C 1
ATOM 970 O O . TYR A 1 128 ? -7.616 2.915 9.123 1.00 96.75 128 TYR A O 1
ATOM 978 N N . ARG A 1 129 ? -9.799 3.380 8.920 1.00 94.81 129 ARG A N 1
ATOM 979 C CA . ARG A 1 129 ? -10.040 3.658 10.334 1.00 94.81 129 ARG A CA 1
ATOM 980 C C . ARG A 1 129 ? -11.121 2.703 10.826 1.00 94.81 129 ARG A C 1
ATOM 982 O O . ARG A 1 129 ? -12.285 2.926 10.487 1.00 94.81 129 ARG A O 1
ATOM 989 N N . PRO A 1 130 ? -10.759 1.653 11.580 1.00 94.38 130 PRO A N 1
ATOM 990 C CA . PRO A 1 130 ? -11.756 0.783 12.173 1.00 94.38 130 PRO A CA 1
ATOM 991 C C . PRO A 1 130 ? -12.591 1.503 13.234 1.00 94.38 130 PRO A C 1
ATOM 993 O O . PRO A 1 130 ? -12.142 2.483 13.842 1.00 94.38 130 PRO A O 1
ATOM 996 N N . LEU A 1 131 ? -13.795 0.977 13.459 1.00 91.94 131 LEU A N 1
ATOM 997 C CA . LEU A 1 131 ? -14.602 1.247 14.640 1.00 91.94 131 LEU A CA 1
ATOM 998 C C . LEU A 1 131 ? -13.741 0.987 15.881 1.00 91.94 131 LEU A C 1
ATOM 1000 O O . LEU A 1 131 ? -12.950 0.039 15.923 1.00 91.94 131 LEU A O 1
ATOM 1004 N N . ASP A 1 132 ? -13.854 1.873 16.869 1.00 90.88 132 ASP A N 1
ATOM 1005 C CA . ASP A 1 132 ? -13.032 1.845 18.081 1.00 90.88 132 ASP A CA 1
ATOM 1006 C C . ASP A 1 132 ? -11.521 1.783 17.780 1.00 90.88 132 ASP A C 1
ATOM 1008 O O . ASP A 1 132 ? -10.789 0.998 18.378 1.00 90.88 132 ASP A O 1
ATOM 1012 N N . TYR A 1 133 ? -11.053 2.626 16.847 1.00 92.31 133 TYR A N 1
ATOM 1013 C CA . TYR A 1 133 ? -9.692 2.660 16.281 1.00 92.31 133 TYR A CA 1
ATOM 1014 C C . TYR A 1 133 ? -8.559 2.203 17.214 1.00 92.31 133 TYR A C 1
ATOM 1016 O O . TYR A 1 133 ? -7.721 1.392 16.826 1.00 92.31 133 TYR A O 1
ATOM 1024 N N . TYR A 1 134 ? -8.487 2.739 18.435 1.00 91.75 134 TYR A N 1
ATOM 1025 C CA . TYR A 1 134 ? -7.407 2.402 19.362 1.00 91.75 134 TYR A CA 1
ATOM 1026 C C . TYR A 1 134 ? -7.538 0.995 19.956 1.00 91.75 134 TYR A C 1
ATOM 1028 O O . TYR A 1 134 ? -6.523 0.340 20.167 1.00 91.75 134 TYR A O 1
ATOM 1036 N N . ASP A 1 135 ? -8.752 0.505 20.193 1.00 90.69 135 ASP A N 1
ATOM 1037 C CA . ASP A 1 135 ? -8.982 -0.831 20.744 1.00 90.69 135 ASP A CA 1
ATOM 1038 C C . ASP A 1 135 ? -8.859 -1.934 19.682 1.00 90.69 135 ASP A C 1
ATOM 1040 O O . ASP A 1 135 ? -8.436 -3.044 20.010 1.00 90.69 135 ASP A O 1
ATOM 1044 N N . SER A 1 136 ? -9.173 -1.634 18.419 1.00 93.19 136 SER A N 1
ATOM 1045 C CA . SER A 1 136 ? -9.161 -2.605 17.317 1.00 93.19 136 SER A CA 1
ATOM 1046 C C . SER A 1 136 ? -7.866 -2.627 16.494 1.00 93.19 136 SER A C 1
ATOM 1048 O O . SER A 1 136 ? -7.594 -3.637 15.844 1.00 93.19 136 SER A O 1
ATOM 1050 N N . ARG A 1 137 ? -7.014 -1.584 16.538 1.00 91.56 137 ARG A N 1
ATOM 1051 C CA . ARG A 1 137 ? -5.840 -1.462 15.633 1.00 91.56 137 ARG A CA 1
ATOM 1052 C C . ARG A 1 137 ? -4.888 -2.660 15.601 1.00 91.56 137 ARG A C 1
ATOM 1054 O O . ARG A 1 137 ? -4.196 -2.835 14.608 1.00 91.56 137 ARG A O 1
ATOM 1061 N N . PHE A 1 138 ? -4.800 -3.435 16.682 1.00 94.25 138 PHE A N 1
ATOM 1062 C CA . PHE A 1 138 ? -3.863 -4.560 16.797 1.00 94.25 138 PHE A CA 1
ATOM 1063 C C . PHE A 1 138 ? -4.508 -5.923 16.529 1.00 94.25 138 PHE A C 1
ATOM 1065 O O . PHE A 1 138 ? -3.803 -6.922 16.424 1.00 94.25 138 PHE A O 1
ATOM 1072 N N . THR A 1 139 ? -5.838 -5.979 16.461 1.00 95.12 139 THR A N 1
ATOM 1073 C CA . THR A 1 139 ? -6.617 -7.224 16.391 1.00 95.12 139 THR A CA 1
ATOM 1074 C C . THR A 1 139 ? -7.545 -7.280 15.185 1.00 95.12 139 THR A C 1
ATOM 1076 O O . THR A 1 139 ? -8.082 -8.345 14.896 1.00 95.12 139 THR A O 1
ATOM 1079 N N . GLN A 1 140 ? -7.717 -6.173 14.461 1.00 97.06 140 GLN A N 1
ATOM 1080 C CA . GLN A 1 140 ? -8.447 -6.124 13.200 1.00 97.06 140 GLN A CA 1
ATOM 1081 C C . GLN A 1 140 ? -7.787 -7.068 12.182 1.00 97.06 140 GLN A C 1
ATOM 1083 O O . GLN A 1 140 ? -6.627 -6.843 11.826 1.00 97.06 140 GLN A O 1
ATOM 1088 N N . PRO A 1 141 ? -8.483 -8.112 11.696 1.00 97.88 141 PRO A N 1
ATOM 1089 C CA . PRO A 1 141 ? -7.923 -9.034 10.717 1.00 97.88 141 PRO A CA 1
ATOM 1090 C C . PRO A 1 141 ? -7.700 -8.349 9.369 1.00 97.88 141 PRO A C 1
ATOM 1092 O O . PRO A 1 141 ? -8.549 -7.580 8.905 1.00 97.88 141 PRO A O 1
ATOM 1095 N N . ILE A 1 142 ? -6.564 -8.672 8.753 1.00 98.62 142 ILE A N 1
ATOM 1096 C CA . ILE A 1 142 ? -6.148 -8.237 7.422 1.00 98.62 142 ILE A CA 1
ATOM 1097 C C . ILE A 1 142 ? -6.048 -9.464 6.523 1.00 98.62 142 ILE A C 1
ATOM 1099 O O . ILE A 1 142 ? -5.335 -10.422 6.841 1.00 98.62 142 ILE A O 1
ATOM 1103 N N . TYR A 1 143 ? -6.737 -9.414 5.390 1.00 98.81 143 TYR A N 1
ATOM 1104 C CA . TYR A 1 143 ? -6.806 -10.499 4.419 1.00 98.81 143 TYR A CA 1
ATOM 1105 C C . TYR A 1 143 ? -6.059 -10.145 3.135 1.00 98.81 143 TYR A C 1
ATOM 1107 O O . TYR A 1 143 ? -5.938 -8.972 2.777 1.00 98.81 143 TYR A O 1
ATOM 1115 N N . SER A 1 144 ? -5.585 -11.153 2.407 1.00 98.81 144 SER A N 1
ATOM 1116 C CA . SER A 1 144 ? -5.085 -10.942 1.053 1.00 98.81 144 SER A CA 1
ATOM 1117 C C . SER A 1 144 ? -6.247 -10.550 0.131 1.00 98.81 144 SER A C 1
ATOM 1119 O O . SER A 1 144 ? -7.209 -11.308 0.022 1.00 98.81 144 SER A O 1
ATOM 1121 N N . PRO A 1 145 ? -6.178 -9.423 -0.597 1.00 98.75 145 PRO A N 1
ATOM 1122 C CA . PRO A 1 145 ? -7.214 -9.056 -1.563 1.00 98.75 145 PRO A CA 1
ATOM 1123 C C . PRO A 1 145 ? -7.106 -9.824 -2.892 1.00 98.75 145 PRO A C 1
ATOM 1125 O O . PRO A 1 145 ? -7.950 -9.660 -3.777 1.00 98.75 145 PRO A O 1
ATOM 1128 N N . VAL A 1 146 ? -6.036 -10.604 -3.076 1.00 98.81 146 VAL A N 1
ATOM 1129 C CA . VAL A 1 146 ? -5.634 -11.188 -4.363 1.00 98.81 146 VAL A CA 1
ATOM 1130 C C . VAL A 1 146 ? -5.103 -12.608 -4.199 1.00 98.81 146 VAL A C 1
ATOM 1132 O O . VAL A 1 146 ? -4.545 -12.956 -3.157 1.00 98.81 146 VAL A O 1
ATOM 1135 N N . ASP A 1 147 ? -5.173 -13.384 -5.277 1.00 98.81 147 ASP A N 1
ATOM 1136 C CA . ASP A 1 147 ? -4.316 -14.557 -5.446 1.00 98.81 147 ASP A CA 1
ATOM 1137 C C . ASP A 1 147 ? -2.905 -14.101 -5.834 1.00 98.81 147 ASP A C 1
ATOM 1139 O O . ASP A 1 147 ? -2.724 -13.258 -6.728 1.00 98.81 147 ASP A O 1
ATOM 1143 N N . GLY A 1 148 ? -1.884 -14.652 -5.182 1.00 98.50 148 GLY A N 1
ATOM 1144 C CA . GLY A 1 148 ? -0.514 -14.252 -5.472 1.00 98.50 148 GLY A CA 1
ATOM 1145 C C . GLY A 1 148 ? 0.548 -14.880 -4.586 1.00 98.50 148 GLY A C 1
ATOM 1146 O O . GLY A 1 148 ? 0.401 -15.969 -4.026 1.00 98.50 148 GLY A O 1
ATOM 1147 N N . VAL A 1 149 ? 1.676 -14.180 -4.498 1.00 98.69 149 VAL A N 1
ATOM 1148 C CA . VAL A 1 149 ? 2.802 -14.568 -3.649 1.00 98.69 149 VAL A CA 1
ATOM 1149 C C . VAL A 1 149 ? 3.338 -13.367 -2.881 1.00 98.69 149 VAL A C 1
ATOM 1151 O O . VAL A 1 149 ? 3.678 -12.339 -3.468 1.00 98.69 149 VAL A O 1
ATOM 1154 N N . LEU A 1 150 ? 3.421 -13.506 -1.561 1.00 98.75 150 LEU A N 1
ATOM 1155 C CA . LEU A 1 150 ? 4.101 -12.572 -0.678 1.00 98.75 150 LEU A CA 1
ATOM 1156 C C . LEU A 1 150 ? 5.603 -12.850 -0.755 1.00 98.75 150 LEU A C 1
ATOM 1158 O O . LEU A 1 150 ? 6.054 -13.964 -0.480 1.00 98.75 150 LEU A O 1
ATOM 1162 N N . LEU A 1 151 ? 6.370 -11.848 -1.185 1.00 98.50 151 LEU A N 1
ATOM 1163 C CA . LEU A 1 151 ? 7.802 -12.002 -1.481 1.00 98.50 151 LEU A CA 1
ATOM 1164 C C . LEU A 1 151 ? 8.703 -11.117 -0.626 1.00 98.50 151 LEU A C 1
ATOM 1166 O O . LEU A 1 151 ? 9.876 -11.453 -0.449 1.00 98.50 151 LEU A O 1
ATOM 1170 N N . TYR A 1 152 ? 8.158 -10.019 -0.099 1.00 98.56 152 TYR A N 1
ATOM 1171 C CA . TYR A 1 152 ? 8.875 -9.102 0.773 1.00 98.56 152 TYR A CA 1
ATOM 1172 C C . TYR A 1 152 ? 8.059 -8.784 2.019 1.00 98.56 152 TYR A C 1
ATOM 1174 O O . TYR A 1 152 ? 6.844 -8.576 1.952 1.00 98.56 152 TYR A O 1
ATOM 1182 N N . ILE A 1 153 ? 8.783 -8.669 3.126 1.00 97.94 153 ILE A N 1
ATOM 1183 C CA . ILE A 1 153 ? 8.354 -7.997 4.345 1.00 97.94 153 ILE A CA 1
ATOM 1184 C C . ILE A 1 153 ? 9.356 -6.881 4.591 1.00 97.94 153 ILE A C 1
ATOM 1186 O O . ILE A 1 153 ? 10.562 -7.109 4.486 1.00 97.94 153 ILE A O 1
ATOM 1190 N N . SER A 1 154 ? 8.870 -5.686 4.901 1.00 95.56 154 SER A N 1
ATOM 1191 C CA . SER A 1 154 ? 9.717 -4.567 5.303 1.00 95.56 154 SER A CA 1
ATOM 1192 C C . SER A 1 154 ? 9.415 -4.174 6.734 1.00 95.56 154 SER A C 1
ATOM 1194 O O . SER A 1 154 ? 8.248 -4.042 7.102 1.00 95.56 154 SER A O 1
ATOM 1196 N N . ASP A 1 155 ? 10.464 -3.921 7.513 1.00 90.81 155 ASP A N 1
ATOM 1197 C CA . ASP A 1 155 ? 10.306 -3.122 8.725 1.00 90.81 155 ASP A CA 1
ATOM 1198 C C . ASP A 1 155 ? 9.987 -1.656 8.364 1.00 90.81 155 ASP A C 1
ATOM 1200 O O . ASP A 1 155 ? 10.026 -1.264 7.190 1.00 90.81 155 ASP A O 1
ATOM 1204 N N . ARG A 1 156 ? 9.653 -0.841 9.369 1.00 80.75 156 ARG A N 1
ATOM 1205 C CA . ARG A 1 156 ? 9.309 0.581 9.206 1.00 80.75 156 ARG A CA 1
ATOM 1206 C C . ARG A 1 156 ? 10.362 1.527 9.786 1.00 80.75 156 ARG A C 1
ATOM 1208 O O . ARG A 1 156 ? 10.061 2.676 10.099 1.00 80.75 156 ARG A O 1
ATOM 1215 N N . SER A 1 157 ? 11.617 1.084 9.885 1.00 62.91 157 SER A N 1
ATOM 1216 C CA . SER A 1 157 ? 12.708 1.812 10.562 1.00 62.91 157 SER A CA 1
ATOM 1217 C C . SER A 1 157 ? 13.170 3.097 9.853 1.00 62.91 157 SER A C 1
ATOM 1219 O O . SER A 1 157 ? 14.151 3.708 10.273 1.00 62.91 157 SER A O 1
ATOM 1221 N N . TYR A 1 158 ? 12.510 3.513 8.766 1.00 55.69 158 TYR A N 1
ATOM 1222 C CA . TYR A 1 158 ? 12.875 4.687 7.975 1.00 55.69 158 TYR A CA 1
ATOM 1223 C C . TYR A 1 158 ? 11.664 5.616 7.765 1.00 55.69 158 TYR A C 1
ATOM 1225 O O . TYR A 1 158 ? 10.737 5.275 7.033 1.00 55.69 158 TYR A O 1
ATOM 1233 N N . GLY A 1 159 ? 11.681 6.788 8.415 1.00 54.88 159 GLY A N 1
ATOM 1234 C CA . GLY A 1 159 ? 10.635 7.825 8.371 1.00 54.88 159 GLY A CA 1
ATOM 1235 C C . GLY A 1 159 ? 10.627 8.685 9.648 1.00 54.88 159 GLY A C 1
ATOM 1236 O O . GLY A 1 159 ? 11.051 8.219 10.702 1.00 54.88 159 GLY A O 1
ATOM 1237 N N . SER A 1 160 ? 10.188 9.949 9.574 1.00 46.97 160 SER A N 1
ATOM 1238 C CA . SER A 1 160 ? 10.304 10.940 10.667 1.00 46.97 160 SER A CA 1
ATOM 1239 C C . SER A 1 160 ? 9.336 10.761 11.846 1.00 46.97 160 SER A C 1
ATOM 1241 O O . SER A 1 160 ? 9.485 11.464 12.840 1.00 46.97 160 SER A O 1
ATOM 1243 N N . SER A 1 161 ? 8.387 9.824 11.771 1.00 55.69 161 SER A N 1
ATOM 1244 C CA . SER A 1 161 ? 7.276 9.676 12.726 1.00 55.69 161 SER A CA 1
ATOM 1245 C C . SER A 1 161 ? 7.193 8.299 13.403 1.00 55.69 161 SER A C 1
ATOM 1247 O O . SER A 1 161 ? 6.133 7.922 13.904 1.00 55.69 161 SER A O 1
ATOM 1249 N N . SER A 1 162 ? 8.294 7.533 13.450 1.00 58.06 162 SER A N 1
ATOM 1250 C CA . SER A 1 162 ? 8.286 6.122 13.892 1.00 58.06 162 SER A CA 1
ATOM 1251 C C . SER A 1 162 ? 7.635 5.881 15.261 1.00 58.06 162 SER A C 1
ATOM 1253 O O . SER A 1 162 ? 7.044 4.826 15.454 1.00 58.06 162 SER A O 1
ATOM 1255 N N . ASN A 1 163 ? 7.677 6.864 16.171 1.00 71.31 163 ASN A N 1
ATOM 1256 C CA . ASN A 1 163 ? 7.125 6.741 17.526 1.00 71.31 163 ASN A CA 1
ATOM 1257 C C . ASN A 1 163 ? 5.853 7.584 17.748 1.00 71.31 163 ASN A C 1
ATOM 1259 O O . ASN A 1 163 ? 5.241 7.502 18.809 1.00 71.31 163 ASN A O 1
ATOM 1263 N N . GLU A 1 164 ? 5.443 8.423 16.790 1.00 81.44 164 GLU A N 1
ATOM 1264 C CA . GLU A 1 164 ? 4.315 9.349 16.990 1.00 81.44 164 GLU A CA 1
ATOM 1265 C C . GLU A 1 164 ? 2.989 8.607 17.163 1.00 81.44 164 GLU A C 1
ATOM 1267 O O . GLU A 1 164 ? 2.154 8.990 17.982 1.00 81.44 164 GLU A O 1
ATOM 1272 N N . TRP A 1 165 ? 2.797 7.515 16.420 1.00 85.12 165 TRP A N 1
ATOM 1273 C CA . TRP A 1 165 ? 1.589 6.705 16.528 1.00 85.12 165 TRP A CA 1
ATOM 1274 C C . TRP A 1 165 ? 1.524 5.935 17.853 1.00 85.12 165 TRP A C 1
ATOM 1276 O O . TRP A 1 165 ? 0.424 5.738 18.371 1.00 85.12 165 TRP A O 1
ATOM 1286 N N . GLU A 1 166 ? 2.672 5.520 18.402 1.00 88.38 166 GLU A N 1
ATOM 1287 C CA . GLU A 1 166 ? 2.756 4.857 19.708 1.00 88.38 166 GLU A CA 1
ATOM 1288 C C . GLU A 1 166 ? 2.335 5.839 20.797 1.00 88.38 166 GLU A C 1
ATOM 1290 O O . GLU A 1 166 ? 1.418 5.550 21.559 1.00 88.38 166 GLU A O 1
ATOM 1295 N N . ILE A 1 167 ? 2.914 7.047 20.786 1.00 88.75 167 ILE A N 1
ATOM 1296 C CA . ILE A 1 167 ? 2.550 8.131 21.707 1.00 88.75 167 ILE A CA 1
ATOM 1297 C C . ILE A 1 167 ? 1.050 8.432 21.607 1.00 88.75 167 ILE A C 1
ATOM 1299 O O . ILE A 1 167 ? 0.355 8.448 22.620 1.00 88.75 167 ILE A O 1
ATOM 1303 N N . ALA A 1 168 ? 0.520 8.596 20.392 1.00 88.62 168 ALA A N 1
ATOM 1304 C CA . ALA A 1 168 ? -0.902 8.865 20.187 1.00 88.62 168 ALA A CA 1
ATOM 1305 C C . ALA A 1 168 ? -1.806 7.720 20.681 1.00 88.62 168 ALA A C 1
ATOM 1307 O O . ALA A 1 168 ? -2.927 7.971 21.126 1.00 88.62 168 ALA A O 1
ATOM 1308 N N . PHE A 1 169 ? -1.352 6.466 20.590 1.00 92.06 169 PHE A N 1
ATOM 1309 C CA . PHE A 1 169 ? -2.064 5.317 21.144 1.00 92.06 169 PHE A CA 1
ATOM 1310 C C . PHE A 1 169 ? -2.061 5.343 22.676 1.00 92.06 169 PHE A C 1
ATOM 1312 O O . PHE A 1 169 ? -3.122 5.171 23.284 1.00 92.06 169 PHE A O 1
ATOM 1319 N N . GLU A 1 170 ? -0.908 5.583 23.299 1.00 93.69 170 GLU A N 1
ATOM 1320 C CA . GLU A 1 170 ? -0.787 5.640 24.757 1.00 93.69 170 GLU A CA 1
ATOM 1321 C C . GLU A 1 170 ? -1.611 6.790 25.346 1.00 93.69 170 GLU A C 1
ATOM 1323 O O . GLU A 1 170 ? -2.349 6.590 26.311 1.00 93.69 170 GLU A O 1
ATOM 1328 N N . GLU A 1 171 ? -1.561 7.975 24.732 1.00 93.88 171 GLU A N 1
ATOM 1329 C CA . GLU A 1 171 ? -2.319 9.150 25.172 1.00 93.88 171 GLU A CA 1
ATOM 1330 C C . GLU A 1 171 ? -3.835 8.948 25.064 1.00 93.88 171 GLU A C 1
ATOM 1332 O O . GLU A 1 171 ? -4.578 9.341 25.966 1.00 93.88 171 GLU A O 1
ATOM 1337 N N . ALA A 1 172 ? -4.309 8.329 23.979 1.00 92.62 172 ALA A N 1
ATOM 1338 C CA . ALA A 1 172 ? -5.739 8.152 23.747 1.00 92.62 172 ALA A CA 1
ATOM 1339 C C . ALA A 1 172 ? -6.345 6.978 24.528 1.00 92.62 172 ALA A C 1
ATOM 1341 O O . ALA A 1 172 ? -7.500 7.052 24.948 1.00 92.62 172 ALA A O 1
ATOM 1342 N N . SER A 1 173 ? -5.590 5.890 24.711 1.00 93.25 173 SER A N 1
ATOM 1343 C C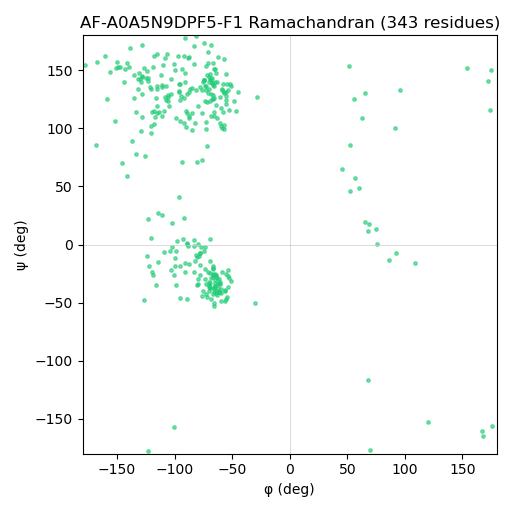A . SER A 1 173 ? -6.097 4.653 25.321 1.00 93.25 173 SER A CA 1
ATOM 1344 C C . SER A 1 173 ? -5.673 4.454 26.779 1.00 93.25 173 SER A C 1
ATOM 1346 O O . SER A 1 173 ? -6.307 3.682 27.502 1.00 93.25 173 SER A O 1
ATOM 1348 N N . GLY A 1 174 ? -4.589 5.103 27.219 1.00 94.38 174 GLY A N 1
ATOM 1349 C CA . GLY A 1 174 ? -3.937 4.842 28.505 1.00 94.38 174 GLY A CA 1
ATOM 1350 C C . GLY A 1 174 ? -3.258 3.468 28.605 1.00 94.38 174 GLY A C 1
ATOM 1351 O O . GLY A 1 174 ? -2.914 3.041 29.709 1.00 94.38 174 GLY A O 1
ATOM 1352 N N . LYS A 1 175 ? -3.104 2.748 27.487 1.00 93.75 175 LYS A N 1
ATOM 1353 C CA . LYS A 1 175 ? -2.479 1.418 27.391 1.00 93.75 175 LYS A CA 1
ATOM 1354 C C . LYS A 1 175 ? -1.119 1.535 26.702 1.00 93.75 175 LYS A C 1
ATOM 1356 O O . LYS A 1 175 ? -0.891 2.486 25.973 1.00 93.75 175 LYS A O 1
ATOM 1361 N N . THR A 1 176 ? -0.251 0.542 26.876 1.00 92.62 176 THR A N 1
ATOM 1362 C CA . THR A 1 176 ? 1.007 0.410 26.118 1.00 92.62 176 THR A CA 1
ATOM 1363 C C . THR A 1 176 ? 0.814 -0.479 24.894 1.00 92.62 176 THR A C 1
ATOM 1365 O O . THR A 1 176 ? -0.023 -1.387 24.920 1.00 92.62 176 THR A O 1
ATOM 1368 N N . VAL A 1 177 ? 1.594 -0.247 23.839 1.00 91.19 177 VAL A N 1
ATOM 1369 C CA . VAL A 1 177 ? 1.587 -1.090 22.632 1.00 91.19 177 VAL A CA 1
ATOM 1370 C C . VAL A 1 177 ? 1.914 -2.552 23.002 1.00 91.19 177 VAL A C 1
ATOM 1372 O O . VAL A 1 177 ? 2.796 -2.776 23.840 1.00 91.19 177 VAL A O 1
ATOM 1375 N N . PRO A 1 178 ? 1.218 -3.559 22.434 1.00 93.06 178 PRO A N 1
ATOM 1376 C CA . PRO A 1 178 ? 1.567 -4.963 22.640 1.00 93.06 178 PRO A CA 1
ATOM 1377 C C . PRO A 1 178 ? 3.013 -5.253 22.217 1.00 93.06 178 PRO A C 1
ATOM 1379 O O . PRO A 1 178 ? 3.433 -4.884 21.125 1.00 93.06 178 PRO A O 1
ATOM 1382 N N . ALA A 1 179 ? 3.778 -5.924 23.080 1.00 91.69 179 ALA A N 1
ATOM 1383 C CA . ALA A 1 179 ? 5.213 -6.151 22.867 1.00 91.69 179 ALA A CA 1
ATOM 1384 C C . ALA A 1 179 ? 5.533 -7.070 21.673 1.00 91.69 179 ALA A C 1
ATOM 1386 O O . ALA A 1 179 ? 6.667 -7.107 21.205 1.00 91.69 179 ALA A O 1
ATOM 1387 N N . ASP A 1 180 ? 4.550 -7.841 21.221 1.00 90.75 180 ASP A N 1
ATOM 1388 C CA . ASP A 1 180 ? 4.608 -8.772 20.099 1.00 90.75 180 ASP A CA 1
ATOM 1389 C C . ASP A 1 180 ? 4.045 -8.186 18.794 1.00 90.75 180 ASP A C 1
ATOM 1391 O O . ASP A 1 180 ? 3.992 -8.888 17.785 1.00 90.75 180 ASP A O 1
ATOM 1395 N N . TYR A 1 181 ? 3.636 -6.914 18.788 1.00 92.50 181 TYR A N 1
ATOM 1396 C CA . TYR A 1 181 ? 3.176 -6.232 17.584 1.00 92.50 181 TYR A CA 1
ATOM 1397 C C . TYR A 1 181 ? 4.364 -5.664 16.797 1.00 92.50 181 TYR A C 1
ATOM 1399 O O . TYR A 1 181 ? 5.042 -4.749 17.259 1.00 92.50 181 TYR A O 1
ATOM 1407 N N . LEU A 1 182 ? 4.617 -6.209 15.604 1.00 92.50 182 LEU A N 1
ATOM 1408 C CA . LEU A 1 182 ? 5.827 -5.899 14.829 1.00 92.50 182 LEU A CA 1
ATOM 1409 C C . LEU A 1 182 ? 5.717 -4.670 13.908 1.00 92.50 182 LEU A C 1
ATOM 1411 O O . LEU A 1 182 ? 6.745 -4.184 13.449 1.00 92.50 182 LEU A O 1
ATOM 1415 N N . ASP A 1 183 ? 4.501 -4.196 13.620 1.00 92.69 183 ASP A N 1
ATOM 1416 C CA . ASP A 1 183 ? 4.208 -3.075 12.706 1.00 92.69 183 ASP A CA 1
ATOM 1417 C C . ASP A 1 183 ? 4.984 -3.124 11.371 1.00 92.69 183 ASP A C 1
ATOM 1419 O O . ASP A 1 183 ? 5.831 -2.280 11.075 1.00 92.69 183 ASP A O 1
ATOM 1423 N N . LEU A 1 184 ? 4.709 -4.138 10.549 1.00 95.62 184 LEU A N 1
ATOM 1424 C CA . LEU A 1 184 ? 5.437 -4.410 9.308 1.00 95.62 184 LEU A CA 1
ATOM 1425 C C . LEU A 1 184 ? 4.622 -4.044 8.066 1.00 95.62 184 LEU A C 1
ATOM 1427 O O . LEU A 1 184 ? 3.396 -3.909 8.107 1.00 95.62 184 LEU A O 1
ATOM 1431 N N . ASP A 1 185 ? 5.323 -3.941 6.937 1.00 97.31 185 ASP A N 1
ATOM 1432 C CA . ASP A 1 185 ? 4.708 -3.842 5.619 1.00 97.31 185 ASP A CA 1
ATOM 1433 C C . ASP A 1 185 ? 4.879 -5.146 4.833 1.00 97.31 185 ASP A C 1
ATOM 1435 O O . ASP A 1 185 ? 5.974 -5.713 4.783 1.00 97.31 185 ASP A O 1
ATOM 1439 N N . LEU A 1 186 ? 3.815 -5.590 4.164 1.00 98.56 186 LEU A N 1
ATOM 1440 C CA . LEU A 1 186 ? 3.769 -6.839 3.398 1.00 98.56 186 LEU A CA 1
ATOM 1441 C C . LEU A 1 186 ? 3.564 -6.558 1.919 1.00 98.56 186 LEU A C 1
ATOM 1443 O O . LEU A 1 186 ? 2.677 -5.784 1.575 1.00 98.56 186 LEU A O 1
ATOM 1447 N N . TYR A 1 187 ? 4.336 -7.216 1.050 1.00 98.75 187 TYR A N 1
ATOM 1448 C CA . TYR A 1 187 ? 4.271 -7.010 -0.399 1.00 98.75 187 TYR A CA 1
ATOM 1449 C C . TYR A 1 187 ? 3.904 -8.300 -1.126 1.00 98.75 187 TYR A C 1
ATOM 1451 O O . TYR A 1 187 ? 4.683 -9.260 -1.167 1.00 98.75 187 TYR A O 1
ATOM 1459 N N . ILE A 1 188 ? 2.726 -8.285 -1.743 1.00 98.88 188 ILE A N 1
ATOM 1460 C CA . ILE A 1 188 ? 2.176 -9.387 -2.527 1.00 98.88 188 ILE A CA 1
ATOM 1461 C C . ILE A 1 188 ? 2.286 -9.028 -4.006 1.00 98.88 188 ILE A C 1
ATOM 1463 O O . ILE A 1 188 ? 1.843 -7.958 -4.426 1.00 98.88 188 ILE A O 1
ATOM 1467 N N . ARG A 1 189 ? 2.862 -9.928 -4.805 1.00 98.69 189 ARG A N 1
ATOM 1468 C CA . ARG A 1 189 ? 2.785 -9.875 -6.268 1.00 98.69 189 ARG A CA 1
ATOM 1469 C C . ARG A 1 189 ? 1.539 -10.649 -6.707 1.00 98.69 189 ARG A C 1
ATOM 1471 O O . ARG A 1 189 ? 1.536 -11.874 -6.537 1.00 98.69 189 ARG A O 1
ATOM 1478 N N . PRO A 1 190 ? 0.511 -9.994 -7.273 1.00 98.50 190 PRO A N 1
ATOM 1479 C CA . PRO A 1 190 ? -0.669 -10.690 -7.773 1.00 98.50 190 PRO A CA 1
ATOM 1480 C C . PRO A 1 190 ? -0.324 -11.558 -8.985 1.00 98.50 190 PRO A C 1
ATOM 1482 O O . PRO A 1 190 ? 0.454 -11.143 -9.848 1.00 98.50 190 PRO A O 1
ATOM 1485 N N . ASP A 1 191 ? -0.954 -12.724 -9.108 1.00 97.25 191 ASP A N 1
ATOM 1486 C CA . ASP A 1 191 ? -0.723 -13.613 -10.257 1.00 97.25 191 ASP A CA 1
ATOM 1487 C C . ASP A 1 191 ? -1.196 -12.977 -11.583 1.00 97.25 191 ASP A C 1
ATOM 1489 O O . ASP A 1 191 ? -0.543 -13.113 -12.618 1.00 97.25 191 ASP A O 1
ATOM 1493 N N . ASN A 1 192 ? -2.291 -12.208 -11.541 1.00 94.88 192 ASN A N 1
ATOM 1494 C CA . ASN A 1 192 ? -2.897 -11.555 -12.711 1.00 94.88 192 ASN A CA 1
ATOM 1495 C C . ASN A 1 192 ? -2.348 -10.143 -13.006 1.00 94.88 192 ASN A C 1
ATOM 1497 O O . ASN A 1 192 ? -2.799 -9.492 -13.950 1.00 94.88 192 ASN A O 1
ATOM 1501 N N . ALA A 1 193 ? -1.389 -9.658 -12.211 1.00 96.94 193 ALA A N 1
ATOM 1502 C CA . ALA A 1 193 ? -0.748 -8.352 -12.386 1.00 96.94 193 ALA A CA 1
ATOM 1503 C C . ALA A 1 193 ? 0.736 -8.408 -11.961 1.00 96.94 193 ALA A C 1
ATOM 1505 O O . ALA A 1 193 ? 1.131 -7.825 -10.953 1.00 96.94 193 ALA A O 1
ATOM 1506 N N . PRO A 1 194 ? 1.599 -9.104 -12.722 1.00 97.19 194 PRO A N 1
ATOM 1507 C CA . PRO A 1 194 ? 2.963 -9.423 -12.304 1.00 97.19 194 PRO A CA 1
ATOM 1508 C C . PRO A 1 194 ? 3.942 -8.234 -12.323 1.00 97.19 194 PRO A C 1
ATOM 1510 O O . PRO A 1 194 ? 5.100 -8.413 -11.958 1.00 97.19 194 PRO A O 1
ATOM 1513 N N . ASN A 1 195 ? 3.522 -7.036 -12.749 1.00 98.06 195 ASN A N 1
ATOM 1514 C CA . ASN A 1 195 ? 4.272 -5.776 -12.617 1.00 98.06 195 ASN A CA 1
ATOM 1515 C C . ASN A 1 195 ? 3.756 -4.882 -11.475 1.00 98.06 195 ASN A C 1
ATOM 1517 O O . ASN A 1 195 ? 4.015 -3.676 -11.477 1.00 98.06 195 ASN A O 1
ATOM 1521 N N . VAL A 1 196 ? 2.999 -5.453 -10.537 1.00 98.69 196 VAL A N 1
ATOM 1522 C CA . VAL A 1 196 ? 2.373 -4.732 -9.431 1.00 98.69 196 VAL A CA 1
ATOM 1523 C C . VAL A 1 196 ? 2.801 -5.312 -8.089 1.00 98.69 196 VAL A C 1
ATOM 1525 O O . VAL A 1 196 ? 2.891 -6.529 -7.926 1.00 98.69 196 VAL A O 1
ATOM 1528 N N . TRP A 1 197 ? 2.979 -4.424 -7.114 1.00 98.81 197 TRP A N 1
ATOM 1529 C CA . TRP A 1 197 ? 2.973 -4.763 -5.697 1.00 98.81 197 TRP A CA 1
ATOM 1530 C C . TRP A 1 197 ? 1.671 -4.301 -5.050 1.00 98.81 197 TRP A C 1
ATOM 1532 O O . TRP A 1 197 ? 1.321 -3.123 -5.125 1.00 98.81 197 TRP A O 1
ATOM 1542 N N . VAL A 1 198 ? 0.983 -5.216 -4.374 1.00 98.88 198 VAL A N 1
ATOM 1543 C CA . VAL A 1 198 ? -0.022 -4.878 -3.364 1.00 98.88 198 VAL A CA 1
ATOM 1544 C C . VAL A 1 198 ? 0.707 -4.805 -2.031 1.00 98.88 198 VAL A C 1
ATOM 1546 O O . VAL A 1 198 ? 1.258 -5.808 -1.575 1.00 98.88 198 VAL A O 1
ATOM 1549 N N . ARG A 1 199 ? 0.758 -3.611 -1.440 1.00 98.62 199 ARG A N 1
ATOM 1550 C CA . ARG A 1 199 ? 1.400 -3.371 -0.148 1.00 98.62 199 ARG A CA 1
ATOM 1551 C C . ARG A 1 199 ? 0.338 -3.172 0.917 1.00 98.62 199 ARG A C 1
ATOM 1553 O O . ARG A 1 199 ? -0.466 -2.252 0.789 1.00 98.62 199 ARG A O 1
ATOM 1560 N N . HIS A 1 200 ? 0.396 -3.980 1.967 1.00 98.50 200 HIS A N 1
ATOM 1561 C CA . HIS A 1 200 ? -0.290 -3.705 3.226 1.00 98.50 200 HIS A CA 1
ATOM 1562 C C . HIS A 1 200 ? 0.679 -3.019 4.179 1.00 98.50 200 HIS A C 1
ATOM 1564 O O . HIS A 1 200 ? 1.844 -3.415 4.237 1.00 98.50 200 HIS A O 1
ATOM 1570 N N . MET A 1 201 ? 0.212 -2.006 4.904 1.00 95.88 201 MET A N 1
ATOM 1571 C CA . MET A 1 201 ? 1.014 -1.287 5.893 1.00 95.88 201 MET A CA 1
ATOM 1572 C C . MET A 1 201 ? 0.417 -1.419 7.287 1.00 95.88 201 MET A C 1
ATOM 1574 O O . MET A 1 201 ? -0.798 -1.560 7.437 1.00 95.88 201 MET A O 1
ATOM 1578 N N . HIS A 1 202 ? 1.284 -1.321 8.295 1.00 94.25 202 HIS A N 1
ATOM 1579 C CA . HIS A 1 202 ? 0.920 -1.447 9.706 1.00 94.25 202 HIS A CA 1
ATOM 1580 C C . HIS A 1 202 ? 0.236 -2.779 10.015 1.00 94.25 202 HIS A C 1
ATOM 1582 O O . HIS A 1 202 ? -0.909 -2.809 10.472 1.00 94.25 202 HIS A O 1
ATOM 1588 N N . VAL A 1 203 ? 0.922 -3.880 9.702 1.00 96.44 203 VAL A N 1
ATOM 1589 C CA . VAL A 1 203 ? 0.419 -5.243 9.892 1.00 96.44 203 VAL A CA 1
ATOM 1590 C C . VAL A 1 203 ? 1.346 -6.027 10.811 1.00 96.44 203 VAL A C 1
ATOM 1592 O O . VAL A 1 203 ? 2.562 -6.021 10.641 1.00 96.44 203 VAL A O 1
ATOM 1595 N N . ASN A 1 204 ? 0.762 -6.762 11.751 1.00 97.38 204 ASN A N 1
ATOM 1596 C CA . ASN A 1 204 ? 1.401 -7.864 12.453 1.00 97.38 204 ASN A CA 1
ATOM 1597 C C . ASN A 1 204 ? 1.102 -9.174 11.707 1.00 97.38 204 ASN A C 1
ATOM 1599 O O . ASN A 1 204 ? -0.046 -9.635 11.755 1.00 97.38 204 ASN A O 1
ATOM 1603 N N . PRO A 1 205 ? 2.065 -9.749 10.967 1.00 98.00 205 PRO A N 1
ATOM 1604 C CA . PRO A 1 205 ? 1.796 -10.892 10.100 1.00 98.00 205 PRO A CA 1
ATOM 1605 C C . PRO A 1 205 ? 1.529 -12.161 10.904 1.00 98.00 205 PRO A C 1
ATOM 1607 O O . PRO A 1 205 ? 1.996 -12.298 12.035 1.00 98.00 205 PRO A O 1
ATOM 1610 N N . ILE A 1 206 ? 0.822 -13.118 10.305 1.00 98.12 206 ILE A N 1
ATOM 1611 C CA . ILE A 1 206 ? 0.744 -14.469 10.877 1.00 98.12 206 ILE A CA 1
ATOM 1612 C C . ILE A 1 206 ? 2.127 -15.143 10.864 1.00 98.12 206 ILE A C 1
ATOM 1614 O O . ILE A 1 206 ? 2.967 -14.855 10.005 1.00 98.12 206 ILE A O 1
ATOM 1618 N N . TYR A 1 207 ? 2.381 -16.040 11.820 1.00 96.62 207 TYR A N 1
ATOM 1619 C CA . TYR A 1 207 ? 3.708 -16.636 12.017 1.00 96.62 207 TYR A CA 1
ATOM 1620 C C . TYR A 1 207 ? 4.192 -17.434 10.803 1.00 96.62 207 TYR A C 1
ATOM 1622 O O . TYR A 1 207 ? 5.372 -17.393 10.470 1.00 96.62 207 TYR A O 1
ATOM 1630 N N . GLU A 1 208 ? 3.278 -18.079 10.082 1.00 97.62 208 GLU A N 1
ATOM 1631 C CA . GLU A 1 208 ? 3.576 -18.883 8.899 1.00 97.62 208 GLU A CA 1
ATOM 1632 C C . GLU A 1 208 ? 4.219 -18.056 7.773 1.00 97.62 208 GLU A C 1
ATOM 1634 O O . GLU A 1 208 ? 5.022 -18.575 6.997 1.00 97.62 208 GLU A O 1
ATOM 1639 N N . ILE A 1 209 ? 3.901 -16.759 7.696 1.00 98.00 209 ILE A N 1
ATOM 1640 C CA . ILE A 1 209 ? 4.538 -15.829 6.757 1.00 98.00 209 ILE A CA 1
ATOM 1641 C C . ILE A 1 209 ? 5.970 -15.512 7.213 1.00 98.00 209 ILE A C 1
ATOM 1643 O O . ILE A 1 209 ? 6.887 -15.510 6.389 1.00 98.00 209 ILE A O 1
ATOM 1647 N N . LEU A 1 210 ? 6.174 -15.279 8.514 1.00 95.88 210 LEU A N 1
ATOM 1648 C CA . LEU A 1 210 ? 7.485 -14.956 9.094 1.00 95.88 210 LEU A CA 1
ATOM 1649 C C . LEU A 1 210 ? 8.474 -16.129 9.013 1.00 95.88 210 LEU A C 1
ATOM 1651 O O . LEU A 1 210 ? 9.681 -15.905 8.939 1.00 95.88 210 LEU A O 1
ATOM 1655 N N . ASP A 1 211 ? 7.971 -17.363 8.974 1.00 95.25 211 ASP A N 1
ATOM 1656 C CA . ASP A 1 211 ? 8.792 -18.570 8.843 1.00 95.25 211 ASP A CA 1
ATOM 1657 C C . ASP A 1 211 ? 9.426 -18.726 7.450 1.00 95.25 211 ASP A C 1
ATOM 1659 O O . ASP A 1 211 ? 10.450 -19.401 7.311 1.00 95.25 211 ASP A O 1
ATOM 1663 N N . VAL A 1 212 ? 8.842 -18.118 6.408 1.00 96.81 212 VAL A N 1
ATOM 1664 C CA . VAL A 1 212 ? 9.288 -18.315 5.013 1.00 96.81 212 VAL A CA 1
ATOM 1665 C C . VAL A 1 212 ? 9.693 -17.033 4.290 1.00 96.81 212 VAL A C 1
ATOM 1667 O O . VAL A 1 212 ? 10.400 -17.109 3.282 1.00 96.81 212 VAL A O 1
ATOM 1670 N N . VAL A 1 213 ? 9.277 -15.862 4.779 1.00 97.75 213 VAL A N 1
ATOM 1671 C CA . VAL A 1 213 ? 9.637 -14.563 4.201 1.00 97.75 213 VAL A CA 1
ATOM 1672 C C . VAL A 1 213 ? 10.414 -13.745 5.222 1.00 97.75 213 VAL A C 1
ATOM 1674 O O . VAL A 1 213 ? 9.899 -13.351 6.264 1.00 97.75 213 VAL A O 1
ATOM 1677 N N . SER A 1 214 ? 11.679 -13.468 4.910 1.00 94.81 214 SER A N 1
ATOM 1678 C CA . SER A 1 214 ? 12.553 -12.698 5.797 1.00 94.81 214 SER A CA 1
ATOM 1679 C C . SER A 1 214 ? 12.215 -11.206 5.780 1.00 94.81 214 SER A C 1
ATOM 1681 O O . SER A 1 214 ? 11.950 -10.620 4.726 1.00 94.81 214 SER A O 1
ATOM 1683 N N . ILE A 1 215 ? 12.297 -10.579 6.953 1.00 95.56 215 ILE A N 1
ATOM 1684 C CA . ILE A 1 215 ? 12.171 -9.127 7.100 1.00 95.56 215 ILE A CA 1
ATOM 1685 C C . ILE A 1 215 ? 13.383 -8.454 6.453 1.00 95.56 215 ILE A C 1
ATOM 1687 O O . ILE A 1 215 ? 14.531 -8.810 6.717 1.00 95.56 215 ILE A O 1
ATOM 1691 N N . THR A 1 216 ? 13.111 -7.477 5.595 1.00 94.19 216 THR A N 1
ATOM 1692 C CA . THR A 1 216 ? 14.102 -6.680 4.874 1.00 94.19 216 THR A CA 1
ATOM 1693 C C . THR A 1 216 ? 14.074 -5.239 5.373 1.00 94.19 216 THR A C 1
ATOM 1695 O O . THR A 1 216 ? 13.013 -4.705 5.690 1.00 94.19 216 THR A O 1
ATOM 1698 N N . SER A 1 217 ? 15.231 -4.579 5.411 1.00 92.81 217 SER A N 1
ATOM 1699 C CA . SER A 1 217 ? 15.286 -3.161 5.762 1.00 92.81 217 SER A CA 1
ATOM 1700 C C . SER A 1 217 ? 14.779 -2.280 4.607 1.00 92.81 217 SER A C 1
ATOM 1702 O O . SER A 1 217 ? 15.163 -2.511 3.453 1.00 92.81 217 SER A O 1
ATOM 1704 N N . PRO A 1 218 ? 14.035 -1.189 4.880 1.00 91.31 218 PRO A N 1
ATOM 1705 C CA . PRO A 1 218 ? 13.737 -0.148 3.899 1.00 91.31 218 PRO A CA 1
ATOM 1706 C C . PRO A 1 218 ? 14.977 0.393 3.187 1.00 91.31 218 PRO A C 1
ATOM 1708 O O . PRO A 1 218 ? 14.905 0.761 2.018 1.00 91.31 218 PRO A O 1
ATOM 1711 N N . ILE A 1 219 ? 16.129 0.423 3.865 1.00 92.00 219 ILE A N 1
ATOM 1712 C CA . ILE A 1 219 ? 17.389 0.874 3.266 1.00 92.00 219 ILE A CA 1
ATOM 1713 C C . ILE A 1 219 ? 17.823 -0.091 2.156 1.00 92.00 219 ILE A C 1
ATOM 1715 O O . ILE A 1 219 ? 18.226 0.364 1.091 1.00 92.00 219 ILE A O 1
ATOM 1719 N N . ASP A 1 220 ? 17.685 -1.406 2.336 1.00 94.75 220 ASP A N 1
ATOM 1720 C CA . ASP A 1 220 ? 18.043 -2.383 1.298 1.00 94.75 220 ASP A CA 1
ATOM 1721 C C . ASP A 1 220 ? 17.096 -2.338 0.095 1.00 94.75 220 ASP A C 1
ATOM 1723 O O . ASP A 1 220 ? 17.529 -2.477 -1.055 1.00 94.75 220 ASP A O 1
ATOM 1727 N N . LEU A 1 221 ? 15.804 -2.100 0.347 1.00 95.31 221 LEU A N 1
ATOM 1728 C CA . LEU A 1 221 ? 14.824 -1.832 -0.707 1.00 95.31 221 LEU A CA 1
ATOM 1729 C C . LEU A 1 221 ? 15.230 -0.588 -1.509 1.00 95.31 221 LEU A C 1
ATOM 1731 O O . LEU A 1 221 ? 15.330 -0.617 -2.735 1.00 95.31 221 LEU A O 1
ATOM 1735 N N . MET A 1 222 ? 15.560 0.493 -0.804 1.00 93.75 222 MET A N 1
ATOM 1736 C CA . MET A 1 222 ? 15.985 1.760 -1.390 1.00 93.75 222 MET A CA 1
ATOM 1737 C C . MET A 1 222 ? 17.292 1.638 -2.183 1.00 93.75 222 MET A C 1
ATOM 1739 O O . MET A 1 222 ? 17.419 2.207 -3.268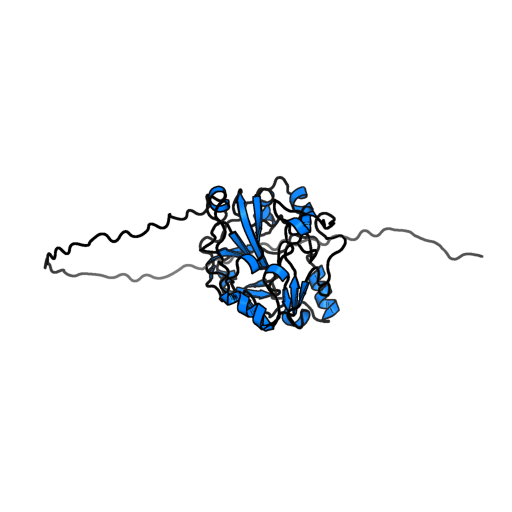 1.00 93.75 222 MET A O 1
ATOM 1743 N N . MET A 1 223 ? 18.256 0.868 -1.680 1.00 94.56 223 MET A N 1
ATOM 1744 C CA . MET A 1 223 ? 19.544 0.625 -2.331 1.00 94.56 223 MET A CA 1
ATOM 1745 C C . MET A 1 223 ? 19.462 -0.397 -3.477 1.00 94.56 223 MET A C 1
ATOM 1747 O O . MET A 1 223 ? 20.443 -0.569 -4.202 1.00 94.56 223 MET A O 1
ATOM 1751 N N . GLY A 1 224 ? 18.314 -1.057 -3.682 1.00 94.81 224 GLY A N 1
ATOM 1752 C CA . GLY A 1 224 ? 18.132 -2.095 -4.705 1.00 94.81 224 GLY A CA 1
ATOM 1753 C C . GLY A 1 224 ? 18.910 -3.389 -4.421 1.00 94.81 224 GLY A C 1
ATOM 1754 O O . GLY A 1 224 ? 19.162 -4.202 -5.320 1.00 94.81 224 GLY A O 1
ATOM 1755 N N . THR A 1 225 ? 19.339 -3.579 -3.174 1.00 95.88 225 THR A N 1
ATOM 1756 C CA . THR A 1 225 ? 20.113 -4.741 -2.714 1.00 95.88 225 THR A CA 1
ATOM 1757 C C . THR A 1 225 ? 19.213 -5.859 -2.209 1.00 95.88 225 THR A C 1
ATOM 1759 O O . THR A 1 225 ? 19.609 -7.022 -2.277 1.00 95.88 225 THR A O 1
ATOM 1762 N N . ALA A 1 226 ? 17.989 -5.527 -1.794 1.00 96.44 226 ALA A N 1
ATOM 1763 C CA . ALA A 1 226 ? 16.975 -6.491 -1.397 1.00 96.44 226 ALA A CA 1
ATOM 1764 C C . ALA A 1 226 ? 16.685 -7.528 -2.495 1.00 96.44 226 ALA A C 1
ATOM 1766 O O . ALA A 1 226 ? 16.724 -7.239 -3.697 1.00 96.44 226 ALA A O 1
ATOM 1767 N N . ARG A 1 227 ? 16.363 -8.753 -2.082 1.00 96.06 227 ARG A N 1
ATOM 1768 C CA . ARG A 1 227 ? 15.973 -9.853 -2.972 1.00 96.06 227 ARG A CA 1
ATOM 1769 C C . ARG A 1 227 ? 14.655 -10.452 -2.494 1.00 96.06 227 ARG A C 1
ATOM 1771 O O . ARG A 1 227 ? 14.434 -10.476 -1.286 1.00 96.06 227 ARG A O 1
ATOM 1778 N N . PRO A 1 228 ? 13.783 -10.884 -3.419 1.00 96.81 228 PRO A N 1
ATOM 1779 C CA . PRO A 1 228 ? 12.542 -11.527 -3.033 1.00 96.81 228 PRO A CA 1
ATOM 1780 C C . PRO A 1 228 ? 12.881 -12.849 -2.350 1.00 96.81 228 PRO A C 1
ATOM 1782 O O . PRO A 1 228 ? 13.891 -13.480 -2.676 1.00 96.81 228 PRO A O 1
ATOM 1785 N N . SER A 1 229 ? 12.028 -13.286 -1.432 1.00 96.25 229 SER A N 1
ATOM 1786 C CA . SER A 1 229 ? 12.162 -14.629 -0.868 1.00 96.25 229 SER A CA 1
ATOM 1787 C C . SER A 1 229 ? 12.083 -15.674 -1.984 1.00 96.25 229 SER A C 1
ATOM 1789 O O . SER A 1 229 ? 11.205 -15.591 -2.841 1.00 96.25 229 SER A O 1
ATOM 1791 N N . GLU A 1 230 ? 13.007 -16.641 -1.989 1.00 90.06 230 GLU A N 1
ATOM 1792 C CA . GLU A 1 230 ? 13.146 -17.606 -3.094 1.00 90.06 230 GLU A CA 1
ATOM 1793 C C . GLU A 1 230 ? 11.870 -18.425 -3.319 1.00 90.06 230 GLU A C 1
ATOM 1795 O O . GLU A 1 230 ? 11.491 -18.690 -4.459 1.00 90.06 230 GLU A O 1
ATOM 1800 N N . ILE A 1 231 ? 11.203 -18.800 -2.225 1.00 90.19 231 ILE A N 1
ATOM 1801 C CA . ILE A 1 231 ? 9.931 -19.529 -2.245 1.00 90.19 231 ILE A CA 1
ATOM 1802 C C . ILE A 1 231 ? 8.757 -18.545 -2.123 1.00 90.19 231 ILE A C 1
ATOM 1804 O O . ILE A 1 231 ? 7.796 -18.626 -2.889 1.00 90.19 231 ILE A O 1
ATOM 1808 N N . GLY A 1 232 ? 8.849 -17.598 -1.183 1.00 96.00 232 GLY A N 1
ATOM 1809 C CA . GLY A 1 232 ? 7.737 -16.724 -0.807 1.00 96.00 232 GLY A CA 1
ATOM 1810 C C . GLY A 1 232 ? 6.622 -17.466 -0.065 1.00 96.00 232 GLY A C 1
ATOM 1811 O O . GLY A 1 232 ? 6.719 -18.662 0.206 1.00 96.00 232 GLY A O 1
ATOM 1812 N N . PHE A 1 233 ? 5.542 -16.753 0.246 1.00 98.56 233 PHE A N 1
ATOM 1813 C CA . PHE A 1 233 ? 4.332 -17.322 0.842 1.00 98.56 233 PHE A CA 1
ATOM 1814 C C . PHE A 1 233 ? 3.164 -17.178 -0.139 1.00 98.56 233 PHE A C 1
ATOM 1816 O O . PHE A 1 233 ? 2.832 -16.066 -0.554 1.00 98.56 233 PHE A O 1
ATOM 1823 N N . ARG A 1 234 ? 2.567 -18.292 -0.576 1.00 98.44 234 ARG A N 1
ATOM 1824 C CA . ARG A 1 234 ? 1.419 -18.264 -1.500 1.00 98.44 234 ARG A CA 1
ATOM 1825 C C . ARG A 1 234 ? 0.151 -17.920 -0.733 1.00 98.44 234 ARG A C 1
ATOM 1827 O O . ARG A 1 234 ? -0.088 -18.481 0.328 1.00 98.44 234 ARG A O 1
ATOM 1834 N N . VAL A 1 235 ? -0.647 -17.030 -1.308 1.00 98.62 235 VAL A N 1
ATOM 1835 C CA . VAL A 1 235 ? -1.929 -16.592 -0.755 1.00 98.62 235 VAL A CA 1
ATOM 1836 C C . VAL A 1 235 ? -3.014 -16.728 -1.809 1.00 98.62 235 VAL A C 1
ATOM 1838 O O . VAL A 1 235 ? -2.769 -16.506 -2.999 1.00 98.62 235 VAL A O 1
ATOM 1841 N N . THR A 1 236 ? -4.203 -17.074 -1.346 1.00 98.69 236 THR A N 1
ATOM 1842 C CA . THR A 1 236 ? -5.466 -16.957 -2.069 1.00 98.69 236 THR A CA 1
ATOM 1843 C C . THR A 1 236 ? -6.174 -15.695 -1.586 1.00 98.69 236 THR A C 1
ATOM 1845 O O . THR A 1 236 ? -6.013 -15.277 -0.435 1.00 98.69 236 THR A O 1
ATOM 1848 N N . ALA A 1 237 ? -6.966 -15.068 -2.446 1.00 98.75 237 ALA A N 1
ATOM 1849 C CA . ALA A 1 237 ? -7.815 -13.964 -2.029 1.00 98.75 237 ALA A CA 1
ATOM 1850 C C . ALA A 1 237 ? -8.754 -14.401 -0.886 1.00 98.75 237 ALA A C 1
ATOM 1852 O O . ALA A 1 237 ? -9.425 -15.430 -0.975 1.00 98.75 237 ALA A O 1
ATOM 1853 N N . GLY A 1 238 ? -8.790 -13.614 0.190 1.00 98.62 238 GLY A N 1
ATOM 1854 C CA . GLY A 1 238 ? -9.521 -13.908 1.424 1.00 98.62 238 GLY A CA 1
ATOM 1855 C C . GLY A 1 238 ? -8.703 -14.630 2.501 1.00 98.62 238 GLY A C 1
ATOM 1856 O O . GLY A 1 238 ? -9.181 -14.747 3.627 1.00 98.62 238 GLY A O 1
ATOM 1857 N N . ASP A 1 239 ? -7.474 -15.074 2.212 1.00 98.81 239 ASP A N 1
ATOM 1858 C CA . ASP A 1 239 ? -6.604 -15.663 3.237 1.00 98.81 239 ASP A CA 1
ATOM 1859 C C . ASP A 1 239 ? -6.213 -14.614 4.284 1.00 98.81 239 ASP A C 1
ATOM 1861 O O . ASP A 1 239 ? -5.845 -13.490 3.942 1.00 98.81 239 ASP A O 1
ATOM 1865 N N . LEU A 1 240 ? -6.251 -14.984 5.568 1.00 98.81 240 LEU A N 1
ATOM 1866 C CA . LEU A 1 240 ? -5.741 -14.142 6.651 1.00 98.81 240 LEU A CA 1
ATOM 1867 C C . LEU A 1 240 ? -4.219 -14.008 6.514 1.00 98.81 240 LEU A C 1
ATOM 1869 O O . LEU A 1 240 ? -3.512 -15.012 6.498 1.00 98.81 240 LEU A O 1
ATOM 1873 N N . ILE A 1 241 ? -3.716 -12.775 6.457 1.00 98.75 241 ILE A N 1
ATOM 1874 C CA . ILE A 1 241 ? -2.275 -12.488 6.349 1.00 98.75 241 ILE A CA 1
ATOM 1875 C C . ILE A 1 241 ? -1.710 -11.786 7.587 1.00 98.75 241 ILE A C 1
ATOM 1877 O O . ILE A 1 241 ? -0.495 -11.753 7.777 1.00 98.75 241 ILE A O 1
ATOM 1881 N N . GLY A 1 242 ? -2.564 -11.249 8.457 1.00 98.31 242 GLY A N 1
ATOM 1882 C CA . GLY A 1 242 ? -2.138 -10.620 9.702 1.00 98.31 242 GLY A CA 1
ATOM 1883 C C . GLY A 1 242 ? -3.244 -9.825 10.380 1.00 98.31 242 GLY A C 1
ATOM 1884 O O . GLY A 1 242 ? -4.417 -9.962 10.039 1.00 98.31 242 GLY A O 1
ATOM 1885 N N . HIS A 1 243 ? -2.853 -8.977 11.329 1.00 97.94 243 HIS A N 1
ATOM 1886 C CA . HIS A 1 243 ? -3.748 -8.061 12.040 1.00 97.94 243 HIS A CA 1
ATOM 1887 C C . HIS A 1 243 ? -3.175 -6.641 12.035 1.00 97.94 243 HIS A C 1
ATOM 1889 O O . HIS A 1 243 ? -1.959 -6.491 12.134 1.00 97.94 243 HIS A O 1
ATOM 1895 N N . GLY A 1 244 ? -3.997 -5.598 11.907 1.00 95.69 244 GLY A N 1
ATOM 1896 C CA . GLY A 1 244 ? -3.474 -4.237 11.747 1.00 95.69 244 GLY A CA 1
ATOM 1897 C C . GLY A 1 244 ? -4.488 -3.182 11.303 1.00 95.69 244 GLY A C 1
ATOM 1898 O O . GLY A 1 244 ? -5.694 -3.369 11.410 1.00 95.69 244 GLY A O 1
ATOM 1899 N N . LEU A 1 245 ? -4.001 -2.061 10.760 1.00 91.94 245 LEU A N 1
ATOM 1900 C CA . LEU A 1 245 ? -4.845 -0.909 10.387 1.00 91.94 245 LEU A CA 1
ATOM 1901 C C . LEU A 1 245 ? -5.541 -1.018 9.023 1.00 91.94 245 LEU A C 1
ATOM 1903 O O . LEU A 1 245 ? -6.436 -0.229 8.736 1.00 91.94 245 LEU A O 1
ATOM 1907 N N . GLY A 1 246 ? -5.126 -1.953 8.168 1.00 94.12 246 GLY A N 1
ATOM 1908 C CA . GLY A 1 246 ? -5.706 -2.127 6.831 1.00 94.12 246 GLY A CA 1
ATOM 1909 C C . GLY A 1 246 ? -5.293 -1.074 5.809 1.00 94.12 246 GLY A C 1
ATOM 1910 O O . GLY A 1 246 ? -5.905 -0.995 4.742 1.00 94.12 246 GLY A O 1
ATOM 1911 N N . GLU A 1 247 ? -4.262 -0.279 6.105 1.00 96.38 247 GLU A N 1
ATOM 1912 C CA . GLU A 1 247 ? -3.659 0.610 5.116 1.00 96.38 247 GLU A CA 1
ATOM 1913 C C . GLU A 1 247 ? -3.152 -0.193 3.916 1.00 96.38 247 GLU A C 1
ATOM 1915 O O . GLU A 1 247 ? -2.499 -1.230 4.074 1.00 96.38 247 GLU A O 1
ATOM 1920 N N . ILE A 1 248 ? -3.457 0.290 2.711 1.00 98.56 248 ILE A N 1
ATOM 1921 C CA . ILE A 1 248 ? -3.137 -0.420 1.473 1.00 98.56 248 ILE A CA 1
ATOM 1922 C C . ILE A 1 248 ? -2.738 0.541 0.350 1.00 98.56 248 ILE A C 1
ATOM 1924 O O . ILE A 1 248 ? -3.359 1.590 0.145 1.00 98.56 248 ILE A O 1
ATOM 1928 N N . SER A 1 249 ? -1.722 0.155 -0.421 1.00 98.62 249 SER A N 1
ATOM 1929 C CA . SER A 1 249 ? -1.375 0.778 -1.704 1.00 98.62 249 SER A CA 1
ATOM 1930 C C . SER A 1 249 ? -1.178 -0.270 -2.789 1.00 98.62 249 SER A C 1
ATOM 1932 O O . SER A 1 249 ? -0.656 -1.353 -2.520 1.00 98.62 249 SER A O 1
ATOM 1934 N N . ILE A 1 250 ? -1.522 0.082 -4.026 1.00 98.75 250 ILE A N 1
ATOM 1935 C CA . ILE A 1 250 ? -1.242 -0.737 -5.202 1.00 98.75 250 ILE A CA 1
ATOM 1936 C C . ILE A 1 250 ? -0.276 0.026 -6.103 1.00 98.75 250 ILE A C 1
ATOM 1938 O O . ILE A 1 250 ? -0.634 1.053 -6.677 1.00 98.75 250 ILE A O 1
ATOM 1942 N N . THR A 1 251 ? 0.942 -0.494 -6.235 1.00 98.75 251 THR A N 1
ATOM 1943 C CA . THR A 1 251 ? 2.035 0.158 -6.962 1.00 98.75 251 THR A CA 1
ATOM 1944 C C . THR A 1 251 ? 2.324 -0.592 -8.250 1.00 98.75 251 THR A C 1
ATOM 1946 O O . THR A 1 251 ? 2.798 -1.727 -8.219 1.00 98.75 251 THR A O 1
ATOM 1949 N N . LYS A 1 252 ? 2.090 0.048 -9.394 1.00 98.62 252 LYS A N 1
ATOM 1950 C CA . LYS A 1 252 ? 2.466 -0.467 -10.712 1.00 98.62 252 LYS A CA 1
ATOM 1951 C C . LYS A 1 252 ? 3.853 0.038 -11.092 1.00 98.62 252 LYS A C 1
ATOM 1953 O O . LYS A 1 252 ? 4.080 1.245 -11.138 1.00 98.62 252 LYS A O 1
ATOM 1958 N N . HIS A 1 253 ? 4.756 -0.877 -11.429 1.00 98.44 253 HIS A N 1
ATOM 1959 C CA . HIS A 1 253 ? 6.081 -0.538 -11.941 1.00 98.44 253 HIS A CA 1
ATOM 1960 C C . HIS A 1 253 ? 6.052 -0.400 -13.468 1.00 98.44 253 HIS A C 1
ATOM 1962 O O . HIS A 1 253 ? 5.561 -1.274 -14.191 1.00 98.44 253 HIS A O 1
ATOM 1968 N N . HIS A 1 254 ? 6.585 0.722 -13.952 1.00 98.25 254 HIS A N 1
ATOM 1969 C CA . HIS A 1 254 ? 6.737 1.042 -15.373 1.00 98.25 254 HIS A CA 1
ATOM 1970 C C . HIS A 1 254 ? 8.144 0.770 -15.884 1.00 98.25 254 HIS A C 1
ATOM 1972 O O . HIS A 1 254 ? 8.307 0.382 -17.040 1.00 98.25 254 HIS A O 1
ATOM 1978 N N . ASP A 1 255 ? 9.136 0.994 -15.031 1.00 97.69 255 ASP A N 1
ATOM 1979 C CA . ASP A 1 255 ? 10.553 0.771 -15.291 1.00 97.69 255 ASP A CA 1
ATOM 1980 C C . ASP A 1 255 ? 11.307 0.678 -13.956 1.00 97.69 255 ASP A C 1
ATOM 1982 O O . ASP A 1 255 ? 10.801 1.131 -12.925 1.00 97.69 255 ASP A O 1
ATOM 1986 N N . GLY A 1 256 ? 12.517 0.123 -13.988 1.00 96.06 256 GLY A N 1
ATOM 1987 C CA . GLY A 1 256 ? 13.393 -0.012 -12.829 1.00 96.06 256 GLY A CA 1
ATOM 1988 C C . GLY A 1 256 ? 13.761 -1.456 -12.500 1.00 96.06 256 GLY A C 1
ATOM 1989 O O . GLY A 1 256 ? 13.860 -2.328 -13.363 1.00 96.06 256 GLY A O 1
ATOM 1990 N N . THR A 1 257 ? 14.040 -1.691 -11.225 1.00 96.69 257 THR A N 1
ATOM 1991 C CA . THR A 1 257 ? 14.500 -2.966 -10.668 1.00 96.69 257 THR A CA 1
ATOM 1992 C C . THR A 1 257 ? 13.352 -3.933 -10.387 1.00 96.69 257 THR A C 1
ATOM 1994 O O . THR A 1 257 ? 13.570 -5.146 -10.329 1.00 96.69 257 THR A O 1
ATOM 1997 N N . GLY A 1 258 ? 12.138 -3.403 -10.199 1.00 97.44 258 GLY A N 1
ATOM 1998 C CA . GLY A 1 258 ? 10.973 -4.162 -9.750 1.00 97.44 258 GLY A CA 1
ATOM 1999 C C . GLY A 1 258 ? 10.986 -4.501 -8.256 1.00 97.44 258 GLY A C 1
ATOM 2000 O O . GLY A 1 258 ? 10.047 -5.132 -7.782 1.00 97.44 258 GLY A O 1
ATOM 2001 N N . ILE A 1 259 ? 12.012 -4.085 -7.507 1.00 98.31 259 ILE A N 1
ATOM 2002 C CA . ILE A 1 259 ? 12.036 -4.179 -6.041 1.00 98.31 259 ILE A CA 1
ATOM 2003 C C . ILE A 1 259 ? 11.025 -3.166 -5.480 1.00 98.31 259 ILE A C 1
ATOM 2005 O O . ILE A 1 259 ? 10.957 -2.046 -5.998 1.00 98.31 259 ILE A O 1
ATOM 2009 N N . PRO A 1 260 ? 10.252 -3.503 -4.429 1.00 97.38 260 PRO A N 1
ATOM 2010 C CA . PRO A 1 260 ? 9.391 -2.527 -3.778 1.00 97.38 260 PRO A CA 1
ATOM 2011 C C . PRO A 1 260 ? 10.162 -1.276 -3.354 1.00 97.38 260 PRO A C 1
ATOM 2013 O O . PRO A 1 260 ? 11.224 -1.374 -2.744 1.00 97.38 260 PRO A O 1
ATOM 2016 N N . THR A 1 261 ? 9.626 -0.092 -3.651 1.00 93.94 261 THR A N 1
ATOM 2017 C CA . THR A 1 261 ? 10.290 1.171 -3.314 1.00 93.94 261 THR A CA 1
ATOM 2018 C C . THR A 1 261 ? 9.668 1.850 -2.089 1.00 93.94 261 THR A C 1
ATOM 2020 O O . THR A 1 261 ? 8.450 2.065 -2.044 1.00 93.94 261 THR A O 1
ATOM 2023 N N . PRO A 1 262 ? 10.480 2.255 -1.093 1.00 91.19 262 PRO A N 1
ATOM 2024 C CA . PRO A 1 262 ? 10.007 3.101 -0.003 1.00 91.19 262 PRO A CA 1
ATOM 2025 C C . PRO A 1 262 ? 9.906 4.584 -0.409 1.00 91.19 262 PRO A C 1
ATOM 2027 O O . PRO A 1 262 ? 9.321 5.372 0.332 1.00 91.19 262 PRO A O 1
ATOM 2030 N N . CYS A 1 263 ? 10.422 4.984 -1.580 1.00 92.19 263 CYS A N 1
ATOM 2031 C CA . CYS A 1 263 ? 10.586 6.383 -1.986 1.00 92.19 263 CYS A CA 1
ATOM 2032 C C . CYS A 1 263 ? 9.287 7.007 -2.528 1.00 92.19 263 CYS A C 1
ATOM 2034 O O . CYS A 1 263 ? 9.158 7.280 -3.724 1.00 92.19 263 CYS A O 1
ATOM 2036 N N . ASN A 1 264 ? 8.322 7.239 -1.639 1.00 90.81 264 ASN A N 1
ATOM 2037 C CA . ASN A 1 264 ? 6.988 7.736 -1.996 1.00 90.81 264 ASN A CA 1
ATOM 2038 C C . ASN A 1 264 ? 6.822 9.248 -1.771 1.00 90.81 264 ASN A C 1
ATOM 2040 O O . ASN A 1 264 ? 5.971 9.884 -2.389 1.00 90.81 264 ASN A O 1
ATOM 2044 N N . SER A 1 265 ? 7.677 9.861 -0.964 1.00 90.25 265 SER A N 1
ATOM 2045 C CA . SER A 1 265 ? 7.644 11.295 -0.710 1.00 90.25 265 SER A CA 1
ATOM 2046 C C . SER A 1 265 ? 8.689 12.055 -1.522 1.00 90.25 265 SER A C 1
ATOM 2048 O O . SER A 1 265 ? 9.722 11.519 -1.951 1.00 90.25 265 SER A O 1
ATOM 2050 N N . LYS A 1 266 ? 8.432 13.342 -1.756 1.00 89.19 266 LYS A N 1
ATOM 2051 C CA . LYS A 1 266 ? 9.379 14.210 -2.467 1.00 89.19 266 LYS A CA 1
ATOM 2052 C C . LYS A 1 266 ? 10.720 14.331 -1.737 1.00 89.19 266 LYS A C 1
ATOM 2054 O O . LYS A 1 266 ? 11.756 14.339 -2.406 1.00 89.19 266 LYS A O 1
ATOM 2059 N N . ARG A 1 267 ? 10.720 14.454 -0.408 1.00 90.12 267 ARG A N 1
ATOM 2060 C CA . ARG A 1 267 ? 11.938 14.607 0.401 1.00 90.12 267 ARG A CA 1
ATOM 2061 C C . ARG A 1 267 ? 12.777 13.333 0.326 1.00 90.12 267 ARG A C 1
ATOM 2063 O O . ARG A 1 267 ? 13.903 13.428 -0.153 1.00 90.12 267 ARG A O 1
ATOM 2070 N N . THR A 1 268 ? 12.211 12.156 0.608 1.00 89.69 268 THR A N 1
ATOM 2071 C CA . THR A 1 268 ? 12.923 10.872 0.451 1.00 89.69 268 THR A CA 1
ATOM 2072 C C . THR A 1 268 ? 13.480 10.684 -0.967 1.00 89.69 268 THR A C 1
ATOM 2074 O O . THR A 1 268 ? 14.661 10.374 -1.132 1.00 89.69 268 THR A O 1
ATOM 2077 N N . ARG A 1 269 ? 12.687 10.945 -2.020 1.00 90.12 269 ARG A N 1
ATOM 2078 C CA . ARG A 1 269 ? 13.186 10.877 -3.409 1.00 90.12 269 ARG A CA 1
ATOM 2079 C C . ARG A 1 269 ? 14.326 11.855 -3.691 1.00 90.12 269 ARG A C 1
ATOM 2081 O O . ARG A 1 269 ? 15.196 11.543 -4.497 1.00 90.12 269 ARG A O 1
ATOM 2088 N N . SER A 1 270 ? 14.325 13.029 -3.064 1.00 91.50 270 SER A N 1
ATOM 2089 C CA . SER A 1 270 ? 15.372 14.040 -3.254 1.00 91.50 270 SER A CA 1
ATOM 2090 C C . SER A 1 270 ? 16.655 13.674 -2.509 1.00 91.50 270 SER A C 1
ATOM 2092 O O . SER A 1 270 ? 17.740 13.764 -3.080 1.00 91.50 270 SER A O 1
ATOM 2094 N N . GLU A 1 271 ? 16.535 13.227 -1.258 1.00 91.62 271 GLU A N 1
ATOM 2095 C CA . GLU A 1 271 ? 17.662 12.800 -0.420 1.00 91.62 271 GLU A CA 1
ATOM 2096 C C . GLU A 1 271 ? 18.389 11.591 -1.021 1.00 91.62 271 GLU A C 1
ATOM 2098 O O . GLU A 1 271 ? 19.619 11.532 -1.016 1.00 91.62 271 GLU A O 1
ATOM 2103 N N . TRP A 1 272 ? 17.634 10.675 -1.629 1.00 91.81 272 TRP A N 1
ATOM 2104 C CA . TRP A 1 272 ? 18.145 9.419 -2.174 1.00 91.81 272 TRP A CA 1
ATOM 2105 C C . TRP A 1 272 ? 18.024 9.325 -3.692 1.00 91.81 272 TRP A C 1
ATOM 2107 O O . TRP A 1 272 ? 17.988 8.230 -4.249 1.00 91.81 272 TRP A O 1
ATOM 2117 N N . ALA A 1 273 ? 18.032 10.462 -4.393 1.00 92.62 273 ALA A N 1
ATOM 2118 C CA . ALA A 1 273 ? 17.820 10.542 -5.844 1.00 92.62 273 ALA A CA 1
ATOM 2119 C C . ALA A 1 273 ? 18.756 9.646 -6.681 1.00 92.62 273 ALA A C 1
ATOM 2121 O O . ALA A 1 273 ? 18.468 9.321 -7.833 1.00 92.62 273 ALA A O 1
ATOM 2122 N N . ASN A 1 274 ? 19.904 9.252 -6.121 1.00 93.69 274 ASN A N 1
ATOM 2123 C CA . ASN A 1 274 ? 20.874 8.396 -6.794 1.00 93.69 274 ASN A CA 1
ATOM 2124 C C . ASN A 1 274 ? 20.676 6.896 -6.543 1.00 93.69 274 ASN A C 1
ATOM 2126 O O . ASN A 1 274 ? 21.224 6.103 -7.318 1.00 93.69 274 ASN A O 1
ATOM 2130 N N . SER A 1 275 ? 19.900 6.515 -5.530 1.00 95.44 275 SER A N 1
ATOM 2131 C CA . SER A 1 275 ? 19.661 5.123 -5.156 1.00 95.44 275 SER A CA 1
ATOM 2132 C C . SER A 1 275 ? 18.720 4.428 -6.145 1.00 95.44 275 SER A C 1
ATOM 2134 O O . SER A 1 275 ? 17.771 5.060 -6.614 1.00 95.44 275 SER A O 1
ATOM 2136 N N . PRO A 1 276 ? 18.947 3.141 -6.478 1.00 95.81 276 PRO A N 1
ATOM 2137 C CA . PRO A 1 276 ? 18.113 2.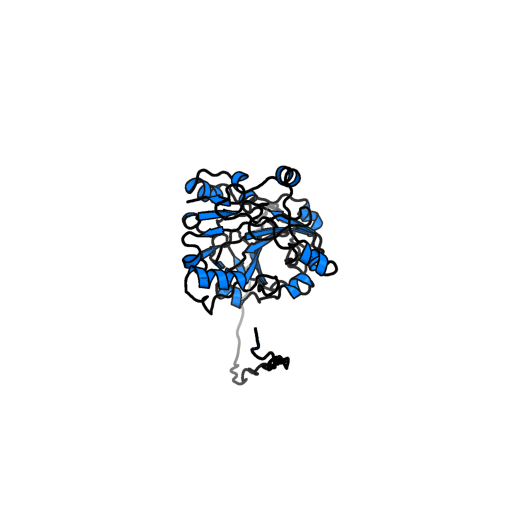414 -7.436 1.00 95.81 276 PRO A CA 1
ATOM 2138 C C . PRO A 1 276 ? 16.618 2.436 -7.101 1.00 95.81 276 PRO A C 1
ATOM 2140 O O . PRO A 1 276 ? 15.817 2.760 -7.970 1.00 95.81 276 PRO A O 1
ATOM 2143 N N . GLY A 1 277 ? 16.245 2.202 -5.839 1.00 94.06 277 GLY A N 1
ATOM 2144 C CA . GLY A 1 277 ? 14.846 2.180 -5.410 1.00 94.06 277 GLY A CA 1
ATOM 2145 C C . GLY A 1 277 ? 14.142 3.532 -5.551 1.00 94.06 277 GLY A C 1
ATOM 2146 O O . GLY A 1 277 ? 12.940 3.575 -5.789 1.00 94.06 277 GLY A O 1
ATOM 2147 N N . CYS A 1 278 ? 14.865 4.653 -5.490 1.00 94.94 278 CYS A N 1
ATOM 2148 C CA . CYS A 1 278 ? 14.277 5.979 -5.722 1.00 94.94 278 CYS A CA 1
ATOM 2149 C C . CYS A 1 278 ? 14.307 6.416 -7.197 1.00 94.94 278 CYS A C 1
ATOM 2151 O O . CYS A 1 278 ? 13.860 7.517 -7.515 1.00 94.94 278 CYS A O 1
ATOM 2153 N N . LYS A 1 279 ? 14.826 5.564 -8.091 1.00 95.69 279 LYS A N 1
ATOM 2154 C CA . LYS A 1 279 ? 14.799 5.739 -9.551 1.00 95.69 279 LYS A CA 1
ATOM 2155 C C . LYS A 1 279 ? 13.735 4.883 -10.238 1.00 95.69 279 LYS A C 1
ATOM 2157 O O . LYS A 1 279 ? 13.608 4.977 -11.456 1.00 95.69 279 LYS A O 1
ATOM 2162 N N . GLU A 1 280 ? 13.002 4.058 -9.488 1.00 96.06 280 GLU A N 1
ATOM 2163 C CA . GLU A 1 280 ? 11.848 3.331 -10.019 1.00 96.06 280 GLU A CA 1
ATOM 2164 C C . GLU A 1 280 ? 10.859 4.315 -10.654 1.00 96.06 280 GLU A C 1
ATOM 2166 O O . GLU A 1 280 ? 10.576 5.381 -10.100 1.00 96.06 280 GLU A O 1
ATOM 2171 N N . VAL A 1 281 ? 10.313 3.940 -11.810 1.00 97.56 281 VAL A N 1
ATOM 2172 C CA . VAL A 1 281 ? 9.209 4.677 -12.426 1.00 97.56 281 VAL A CA 1
ATOM 2173 C C . VAL A 1 281 ? 7.932 3.940 -12.065 1.00 97.56 281 VAL A C 1
ATOM 2175 O O . VAL A 1 281 ? 7.694 2.838 -12.557 1.00 97.56 281 VAL A O 1
ATOM 2178 N N . ILE A 1 282 ? 7.119 4.528 -11.194 1.00 97.81 282 ILE A N 1
ATOM 2179 C CA . ILE A 1 282 ? 5.926 3.895 -10.629 1.00 97.81 282 ILE A CA 1
ATOM 2180 C C . ILE A 1 282 ? 4.685 4.760 -10.827 1.00 97.81 282 ILE A C 1
ATOM 2182 O O . ILE A 1 282 ? 4.779 5.986 -10.884 1.00 97.81 282 ILE A O 1
ATOM 2186 N N . SER A 1 283 ? 3.523 4.110 -10.905 1.00 98.00 283 SER A N 1
ATOM 2187 C CA . SER A 1 283 ? 2.233 4.756 -10.666 1.00 98.00 283 SER A CA 1
ATOM 2188 C C . SER A 1 283 ? 1.476 4.049 -9.558 1.00 98.00 283 SER A C 1
ATOM 2190 O O . SER A 1 283 ? 1.466 2.816 -9.493 1.00 98.00 283 SER A O 1
ATOM 2192 N N . HIS A 1 284 ? 0.809 4.828 -8.718 1.00 98.38 284 HIS A N 1
ATOM 2193 C CA . HIS A 1 284 ? -0.084 4.285 -7.702 1.00 98.38 284 HIS A CA 1
ATOM 2194 C C . HIS A 1 284 ? -1.508 4.178 -8.244 1.00 98.38 284 HIS A C 1
ATOM 2196 O O . HIS A 1 284 ? -1.946 4.987 -9.063 1.00 98.38 284 HIS A O 1
ATOM 2202 N N . HIS A 1 285 ? -2.231 3.173 -7.767 1.00 98.44 285 HIS A N 1
ATOM 2203 C CA . HIS A 1 285 ? -3.592 2.851 -8.173 1.00 98.44 285 HIS A CA 1
ATOM 2204 C C . HIS A 1 285 ? -4.479 2.695 -6.936 1.00 98.44 285 HIS A C 1
ATOM 2206 O O . HIS A 1 285 ? -4.053 2.138 -5.919 1.00 98.44 285 HIS A O 1
ATOM 2212 N N . SER A 1 286 ? -5.715 3.192 -7.006 1.00 98.62 286 SER A N 1
ATOM 2213 C CA . SER A 1 286 ? -6.676 2.983 -5.920 1.00 98.62 286 SER A CA 1
ATOM 2214 C C . SER A 1 286 ? -7.084 1.505 -5.861 1.00 98.62 286 SER A C 1
ATOM 2216 O O . SER A 1 286 ? -7.275 0.853 -6.882 1.00 98.62 286 SER A O 1
ATOM 2218 N N . VAL A 1 287 ? -7.275 0.951 -4.663 1.00 98.56 287 VAL A N 1
ATOM 2219 C CA . VAL A 1 287 ? -7.826 -0.412 -4.538 1.00 98.56 287 VAL A CA 1
ATOM 2220 C C . VAL A 1 287 ? -9.226 -0.500 -5.162 1.00 98.56 287 VAL A C 1
ATOM 2222 O O . VAL A 1 287 ? -9.569 -1.499 -5.790 1.00 98.56 287 VAL A O 1
ATOM 2225 N N . PHE A 1 288 ? -10.003 0.585 -5.100 1.00 98.44 288 PHE A N 1
ATOM 2226 C CA . PHE A 1 288 ? -11.374 0.644 -5.601 1.00 98.44 288 PHE A CA 1
ATOM 2227 C C . PHE A 1 288 ? -11.484 0.687 -7.127 1.00 98.44 288 PHE A C 1
ATOM 2229 O O . PHE A 1 288 ? -12.535 0.330 -7.653 1.00 98.44 288 PHE A O 1
ATOM 2236 N N . GLU A 1 289 ? -10.447 1.082 -7.870 1.00 97.62 289 GLU A N 1
ATOM 2237 C CA . GLU A 1 289 ? -10.464 0.951 -9.341 1.00 97.62 289 GLU A CA 1
ATOM 2238 C C . GLU A 1 289 ? -10.179 -0.492 -9.798 1.00 97.62 289 GLU A C 1
ATOM 2240 O O . GLU A 1 289 ? -10.650 -0.893 -10.862 1.00 97.62 289 GLU A O 1
ATOM 2245 N N . LEU A 1 290 ? -9.465 -1.283 -8.985 1.00 98.31 290 LEU A N 1
ATOM 2246 C CA . LEU A 1 290 ? -9.032 -2.652 -9.310 1.00 98.31 290 LEU A CA 1
ATOM 2247 C C . LEU A 1 290 ? -9.860 -3.742 -8.610 1.00 98.31 290 LEU A C 1
ATOM 2249 O O . LEU A 1 290 ? -9.672 -4.928 -8.879 1.00 98.31 290 LEU A O 1
ATOM 2253 N N . MET A 1 291 ? -10.774 -3.354 -7.725 1.00 98.25 291 MET A N 1
ATOM 2254 C CA . MET A 1 291 ? -11.700 -4.240 -7.022 1.00 98.25 291 MET A CA 1
ATOM 2255 C C . MET A 1 291 ? -12.805 -4.747 -7.949 1.00 98.25 291 MET A C 1
ATOM 2257 O O . MET A 1 291 ? -13.364 -3.966 -8.724 1.00 98.25 291 MET A O 1
ATOM 2261 N N . SER A 1 292 ? -13.132 -6.039 -7.870 1.00 98.25 292 SER A N 1
ATOM 2262 C CA . SER A 1 292 ? -14.241 -6.649 -8.610 1.00 98.25 292 SER A CA 1
ATOM 2263 C C . SER A 1 292 ? -15.578 -6.028 -8.205 1.00 98.25 292 SER A C 1
ATOM 2265 O O . SER A 1 292 ? -15.676 -5.335 -7.188 1.00 98.25 292 SER A O 1
ATOM 2267 N N . ASP A 1 293 ? -16.603 -6.197 -9.039 1.00 98.00 293 ASP A N 1
ATOM 2268 C CA . ASP A 1 293 ? -17.929 -5.669 -8.713 1.00 98.00 293 ASP A CA 1
ATOM 2269 C C . ASP A 1 293 ? -18.545 -6.434 -7.541 1.00 98.00 293 ASP A C 1
ATOM 2271 O O . ASP A 1 293 ? -19.079 -5.790 -6.645 1.00 98.00 293 ASP A O 1
ATOM 2275 N N . GLU A 1 294 ? -18.333 -7.752 -7.456 1.00 97.00 294 GLU A N 1
ATOM 2276 C CA . GLU A 1 294 ? -18.822 -8.561 -6.334 1.00 97.00 294 GLU A CA 1
ATOM 2277 C C . GLU A 1 294 ? -18.256 -8.105 -4.981 1.00 97.00 294 GLU A C 1
ATOM 2279 O O . GLU A 1 294 ? -19.001 -8.015 -4.011 1.00 97.00 294 GLU A O 1
ATOM 2284 N N . VAL A 1 295 ? -16.960 -7.778 -4.911 1.00 97.69 295 VAL A N 1
ATOM 2285 C CA . VAL A 1 295 ? -16.343 -7.282 -3.668 1.00 97.69 295 VAL A CA 1
ATOM 2286 C C . VAL A 1 295 ? -16.838 -5.874 -3.338 1.00 97.69 295 VAL A C 1
ATOM 2288 O O . VAL A 1 295 ? -17.108 -5.558 -2.183 1.00 97.69 295 VAL A O 1
ATOM 2291 N N . PHE A 1 296 ? -16.989 -5.005 -4.343 1.00 98.06 296 PHE A N 1
ATOM 2292 C CA . PHE A 1 296 ? -17.418 -3.627 -4.092 1.00 98.06 296 PHE A CA 1
ATOM 2293 C C . PHE A 1 296 ? -18.858 -3.538 -3.566 1.00 98.06 296 PHE A C 1
ATOM 2295 O O . PHE A 1 296 ? -19.159 -2.638 -2.782 1.00 98.06 296 PHE A O 1
ATOM 2302 N N . GLU A 1 297 ? -19.722 -4.502 -3.902 1.00 96.44 297 GLU A N 1
ATOM 2303 C CA . GLU A 1 297 ? -21.069 -4.599 -3.325 1.00 96.44 297 GLU A CA 1
ATOM 2304 C C . GLU A 1 297 ? -21.062 -4.663 -1.784 1.00 96.44 297 GLU A C 1
ATOM 2306 O O . GLU A 1 297 ? -22.052 -4.291 -1.157 1.00 96.44 297 GLU A O 1
ATOM 2311 N N . GLU A 1 298 ? -19.985 -5.131 -1.141 1.00 95.44 298 GLU A N 1
ATOM 2312 C CA . GLU A 1 298 ? -19.851 -5.119 0.327 1.00 95.44 298 GLU A CA 1
ATOM 2313 C C . GLU A 1 298 ? -19.799 -3.689 0.891 1.00 95.44 298 GLU A C 1
ATOM 2315 O O . GLU A 1 298 ? -20.371 -3.404 1.947 1.00 95.44 298 GLU A O 1
ATOM 2320 N N . TYR A 1 299 ? -19.178 -2.761 0.162 1.00 96.19 299 TYR A N 1
ATOM 2321 C CA . TYR A 1 299 ? -19.087 -1.349 0.537 1.00 96.19 299 TYR A CA 1
ATOM 2322 C C . TYR A 1 299 ? -20.415 -0.623 0.295 1.00 96.19 299 TYR A C 1
ATOM 2324 O O . TYR A 1 299 ? -20.859 0.144 1.153 1.00 96.19 299 TYR A O 1
ATOM 2332 N N . GLU A 1 300 ? -21.088 -0.925 -0.821 1.00 94.75 300 GLU A N 1
ATOM 2333 C CA . GLU A 1 300 ? -22.410 -0.372 -1.161 1.00 94.75 300 GLU 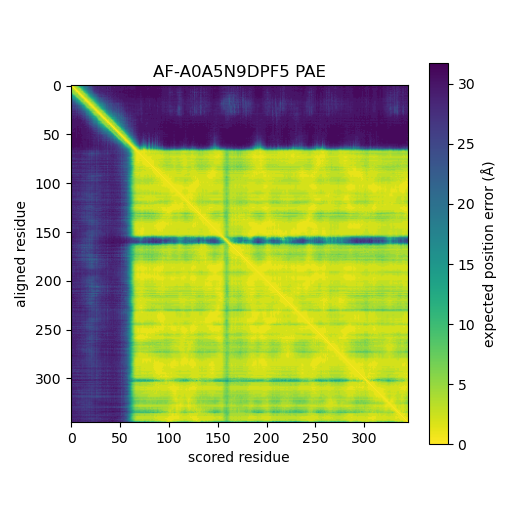A CA 1
ATOM 2334 C C . GLU A 1 300 ? -23.510 -0.816 -0.182 1.00 94.75 300 GLU A C 1
ATOM 2336 O O . GLU A 1 300 ? -24.479 -0.092 0.056 1.00 94.75 300 GLU A O 1
ATOM 2341 N N . LYS A 1 301 ? -23.382 -2.016 0.400 1.00 90.62 301 LYS A N 1
ATOM 2342 C CA . LYS A 1 301 ? -24.315 -2.520 1.422 1.00 90.62 301 LYS A CA 1
ATOM 2343 C C . LYS A 1 301 ? -24.182 -1.770 2.744 1.00 90.62 301 LYS A C 1
ATOM 2345 O O . LYS A 1 301 ? -25.191 -1.552 3.412 1.00 90.62 301 LYS A O 1
ATOM 2350 N N . ASN A 1 302 ? -22.959 -1.387 3.108 1.00 85.81 302 ASN A N 1
ATOM 2351 C CA . ASN A 1 302 ? -22.665 -0.706 4.366 1.00 85.81 302 ASN A CA 1
ATOM 2352 C C . ASN A 1 302 ? -22.985 0.793 4.310 1.00 85.81 302 ASN A C 1
ATOM 2354 O O . ASN A 1 302 ? -23.467 1.359 5.286 1.00 85.81 302 ASN A O 1
ATOM 2358 N N . SER A 1 303 ? -22.794 1.435 3.155 1.00 88.06 303 SER A N 1
ATOM 2359 C CA . SER A 1 303 ? -23.088 2.860 2.976 1.00 88.06 303 SER A CA 1
ATOM 2360 C C . SER A 1 303 ? -23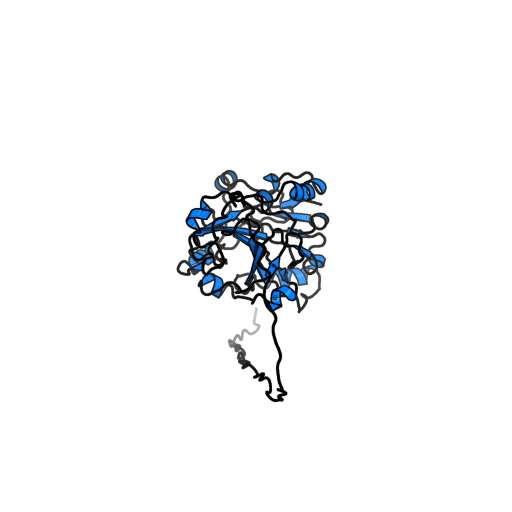.503 3.184 1.543 1.00 88.06 303 SER A C 1
ATOM 2362 O O . SER A 1 303 ? -23.174 2.467 0.604 1.00 88.06 303 SER A O 1
ATOM 2364 N N . GLN A 1 304 ? -24.226 4.291 1.351 1.00 88.75 304 GLN A N 1
ATOM 2365 C CA . GLN A 1 304 ? -24.612 4.769 0.017 1.00 88.75 304 GLN A CA 1
ATOM 2366 C C . GLN A 1 304 ? -23.419 5.435 -0.685 1.00 88.75 304 GLN A C 1
ATOM 2368 O O . GLN A 1 304 ? -23.377 6.658 -0.805 1.00 88.75 304 GLN A O 1
ATOM 2373 N N . VAL A 1 305 ? -22.452 4.626 -1.115 1.00 95.06 305 VAL A N 1
ATOM 2374 C CA . VAL A 1 305 ? -21.208 5.062 -1.764 1.00 95.06 305 VAL A CA 1
ATOM 2375 C C . VAL A 1 305 ? -21.034 4.396 -3.123 1.00 95.06 305 VAL A C 1
ATOM 2377 O O . VAL A 1 305 ? -21.459 3.267 -3.337 1.00 95.06 305 VAL A O 1
ATOM 2380 N N . GLY A 1 306 ? -20.377 5.090 -4.044 1.00 96.00 306 GLY A N 1
ATOM 2381 C CA . GLY A 1 306 ? -19.869 4.550 -5.299 1.00 96.00 306 GLY A CA 1
ATOM 2382 C C . GLY A 1 306 ? -18.342 4.603 -5.351 1.00 96.00 306 GLY A C 1
ATOM 2383 O O . GLY A 1 306 ? -17.695 5.333 -4.605 1.00 96.00 306 GLY A O 1
ATOM 2384 N N . ARG A 1 307 ? -17.726 3.858 -6.280 1.00 95.62 307 ARG A N 1
ATOM 2385 C CA . ARG A 1 307 ? -16.251 3.793 -6.415 1.00 95.62 307 ARG A CA 1
ATOM 2386 C C . ARG A 1 307 ? -15.593 5.167 -6.550 1.00 95.62 307 ARG A C 1
ATOM 2388 O O . ARG A 1 307 ? -14.496 5.379 -6.043 1.00 95.62 307 ARG A O 1
ATOM 2395 N N . ALA A 1 308 ? -16.262 6.087 -7.245 1.00 96.31 308 ALA A N 1
ATOM 2396 C CA . ALA A 1 308 ? -15.769 7.441 -7.468 1.00 96.31 308 ALA A CA 1
ATOM 2397 C C . ALA A 1 308 ? -15.657 8.257 -6.169 1.00 96.31 308 ALA A C 1
ATOM 2399 O O . ALA A 1 308 ? -14.815 9.145 -6.100 1.00 96.31 308 ALA A O 1
ATOM 2400 N N . ASP A 1 309 ? -16.429 7.929 -5.129 1.00 97.44 309 ASP A N 1
ATOM 2401 C CA . ASP A 1 309 ? -16.386 8.657 -3.855 1.00 97.44 309 ASP A CA 1
ATOM 2402 C C . ASP A 1 309 ? -15.043 8.476 -3.138 1.00 97.44 309 ASP A C 1
ATOM 2404 O O . ASP A 1 309 ? -14.607 9.353 -2.392 1.00 97.44 309 ASP A O 1
ATOM 2408 N N . PHE A 1 310 ? -14.347 7.369 -3.413 1.00 98.19 310 PHE A N 1
ATOM 2409 C CA . PHE A 1 310 ? -13.039 7.050 -2.845 1.00 98.19 310 PHE A CA 1
ATOM 2410 C C . PHE A 1 310 ? -11.863 7.602 -3.657 1.00 98.19 310 PHE A C 1
ATOM 2412 O O . PHE A 1 310 ? -10.714 7.377 -3.277 1.00 98.19 310 PHE A O 1
ATOM 2419 N N . ILE A 1 311 ? -12.093 8.287 -4.782 1.00 98.56 311 ILE A N 1
ATOM 2420 C CA . ILE A 1 311 ? -11.022 8.694 -5.698 1.00 98.56 311 ILE A CA 1
ATOM 2421 C C . ILE A 1 311 ? -11.200 10.158 -6.082 1.00 98.56 311 ILE A C 1
ATOM 2423 O O . ILE A 1 311 ? -12.108 10.503 -6.831 1.00 98.56 311 ILE A O 1
ATOM 2427 N N . ILE A 1 312 ? -10.264 11.010 -5.659 1.00 98.44 312 ILE A N 1
ATOM 2428 C CA . ILE A 1 312 ? -10.157 12.358 -6.220 1.00 98.44 312 ILE A CA 1
ATOM 2429 C C . ILE A 1 312 ? -9.558 12.217 -7.633 1.00 98.44 312 ILE A C 1
ATOM 2431 O O . ILE A 1 312 ? -8.485 11.616 -7.785 1.00 98.44 312 ILE A O 1
ATOM 2435 N N . PRO A 1 313 ? -10.215 12.716 -8.696 1.00 96.88 313 PRO A N 1
ATOM 2436 C CA . PRO A 1 313 ? -9.684 12.626 -10.052 1.00 96.88 313 PRO A CA 1
ATOM 2437 C C . PRO A 1 313 ? -8.375 13.405 -10.219 1.00 96.88 313 PRO A C 1
ATOM 2439 O O . PRO A 1 313 ? -8.193 14.478 -9.647 1.00 96.88 313 PRO A O 1
ATOM 2442 N N . VAL A 1 314 ? -7.485 12.919 -11.089 1.00 95.75 314 VAL A N 1
ATOM 2443 C CA . VAL A 1 314 ? -6.202 13.587 -11.384 1.00 95.75 314 VAL A CA 1
ATOM 2444 C C . VAL A 1 314 ? -6.383 15.037 -11.854 1.00 95.75 314 VAL A C 1
ATOM 2446 O O . VAL A 1 314 ? -5.638 15.925 -11.450 1.00 95.75 314 VAL A O 1
ATOM 2449 N N . GLU A 1 315 ? -7.401 15.307 -12.673 1.00 95.94 315 GLU A N 1
ATOM 2450 C CA . GLU A 1 315 ? -7.669 16.658 -13.181 1.00 95.94 315 GLU A CA 1
ATOM 2451 C C . GLU A 1 315 ? -8.184 17.594 -12.084 1.00 95.94 315 GLU A C 1
ATOM 2453 O O . GLU A 1 315 ? -7.812 18.766 -12.049 1.00 95.94 315 GLU A O 1
ATOM 2458 N N . GLU A 1 316 ? -8.963 17.072 -11.135 1.00 96.25 316 GLU A N 1
ATOM 2459 C CA . GLU A 1 316 ? -9.374 17.833 -9.956 1.00 96.25 316 GLU A CA 1
ATOM 2460 C C . GLU A 1 316 ? -8.171 18.142 -9.062 1.00 96.25 316 GLU A C 1
ATOM 2462 O O . GLU A 1 316 ? -8.010 19.280 -8.613 1.00 96.25 316 GLU A O 1
ATOM 2467 N N . ARG A 1 317 ? -7.273 17.169 -8.857 1.00 94.81 317 ARG A N 1
ATOM 2468 C CA . ARG A 1 317 ? -6.079 17.399 -8.043 1.00 94.81 317 ARG A CA 1
ATOM 2469 C C . ARG A 1 317 ? -5.128 18.410 -8.679 1.00 94.81 317 ARG A C 1
ATOM 2471 O O . ARG A 1 317 ? -4.598 19.258 -7.967 1.00 94.81 317 ARG A O 1
ATOM 2478 N N . LYS A 1 318 ? -4.965 18.381 -10.005 1.00 93.75 318 LYS A N 1
ATOM 2479 C CA . LYS A 1 318 ? -4.210 19.399 -10.759 1.00 93.75 318 LYS A CA 1
ATOM 2480 C C . LYS A 1 318 ? -4.858 20.783 -10.702 1.00 93.75 318 LYS A C 1
ATOM 2482 O O . LYS A 1 318 ? -4.151 21.783 -10.751 1.00 93.75 318 LYS A O 1
ATOM 2487 N N . ALA A 1 319 ? -6.186 20.865 -10.636 1.00 96.12 319 ALA A N 1
ATOM 2488 C CA . ALA A 1 319 ? -6.878 22.144 -10.485 1.00 96.12 319 ALA A CA 1
ATOM 2489 C C . ALA A 1 319 ? -6.731 22.714 -9.064 1.00 96.12 319 ALA A C 1
ATOM 2491 O O . ALA A 1 319 ? -6.696 23.930 -8.889 1.00 96.12 319 ALA A O 1
ATOM 2492 N N . ASN A 1 320 ? -6.603 21.837 -8.067 1.00 94.12 320 ASN A N 1
ATOM 2493 C CA . ASN A 1 320 ? -6.549 22.179 -6.652 1.00 94.12 320 ASN A CA 1
ATOM 2494 C C . ASN A 1 320 ? -5.289 21.572 -6.016 1.00 94.12 320 ASN A C 1
ATOM 2496 O O . ASN A 1 320 ? -5.382 20.550 -5.350 1.00 94.12 320 ASN A O 1
ATOM 2500 N N . PHE A 1 321 ? -4.096 22.125 -6.224 1.00 93.38 321 PHE A N 1
ATOM 2501 C CA . PHE A 1 321 ? -2.880 21.520 -5.659 1.00 93.38 321 PHE A CA 1
ATOM 2502 C C . PHE A 1 321 ? -2.884 21.511 -4.121 1.00 93.38 321 PHE A C 1
ATOM 2504 O O . PHE A 1 3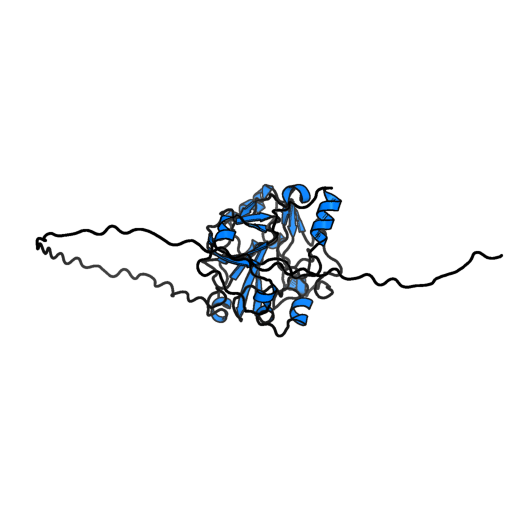21 ? -3.290 22.486 -3.490 1.00 93.38 321 PHE A O 1
ATOM 2511 N N . LEU A 1 322 ? -2.405 20.414 -3.529 1.00 95.62 322 LEU A N 1
ATOM 2512 C CA . LEU A 1 322 ? -2.075 20.361 -2.105 1.00 95.62 322 LEU A CA 1
ATOM 2513 C C . LEU A 1 322 ? -0.670 20.928 -1.879 1.00 95.62 322 LEU A C 1
ATOM 2515 O O . LEU A 1 322 ? 0.181 20.899 -2.771 1.00 95.62 322 LEU A O 1
ATOM 2519 N N . GLU A 1 323 ? -0.426 21.408 -0.664 1.00 95.00 323 GLU A N 1
ATOM 2520 C CA . GLU A 1 323 ? 0.882 21.892 -0.231 1.00 95.00 323 GLU A CA 1
ATOM 2521 C C . GLU A 1 323 ? 1.483 20.939 0.805 1.00 95.00 323 GLU A C 1
ATOM 2523 O O . GLU A 1 323 ? 0.798 20.487 1.726 1.00 95.00 323 GLU A O 1
ATOM 2528 N N . CYS A 1 324 ? 2.775 20.656 0.666 1.00 93.88 324 CYS A N 1
ATOM 2529 C CA . CYS A 1 324 ? 3.546 19.793 1.553 1.00 93.88 324 CYS A CA 1
ATOM 2530 C C . CYS A 1 324 ? 4.988 20.289 1.636 1.00 93.88 324 CYS A C 1
ATOM 2532 O O . CYS A 1 324 ? 5.515 20.889 0.694 1.00 93.88 324 CYS A O 1
ATOM 2534 N N . ASP A 1 325 ? 5.644 19.997 2.753 1.00 92.50 325 ASP A N 1
ATOM 2535 C CA . ASP A 1 325 ? 7.050 20.344 2.989 1.00 92.50 325 ASP A CA 1
ATOM 2536 C C . ASP A 1 325 ? 8.042 19.324 2.389 1.00 92.50 325 ASP A C 1
ATOM 2538 O O . ASP A 1 325 ? 9.260 19.431 2.547 1.00 92.50 325 ASP A O 1
ATOM 2542 N N . GLY A 1 326 ? 7.510 18.330 1.679 1.00 87.81 326 GLY A N 1
ATOM 2543 C CA . GLY A 1 326 ? 8.247 17.233 1.071 1.00 87.81 326 GLY A CA 1
ATOM 2544 C C . GLY A 1 326 ? 8.043 15.880 1.751 1.00 87.81 326 GLY A C 1
ATOM 2545 O O . GLY A 1 326 ? 8.353 14.885 1.104 1.00 87.81 326 GLY A O 1
ATOM 2546 N N . GLU A 1 327 ? 7.506 15.828 2.973 1.00 89.75 327 GLU A N 1
ATOM 2547 C CA . GLU A 1 327 ? 6.925 14.604 3.567 1.00 89.75 327 GLU A CA 1
ATOM 2548 C C . GLU A 1 327 ? 5.508 14.882 4.053 1.00 89.75 327 GLU A C 1
ATOM 2550 O O . GLU A 1 327 ? 4.592 14.144 3.715 1.00 89.75 327 GLU A O 1
ATOM 2555 N N . ASP A 1 328 ? 5.302 15.975 4.784 1.00 92.31 328 ASP A N 1
ATOM 2556 C CA . ASP A 1 328 ? 4.051 16.231 5.484 1.00 92.31 328 ASP A CA 1
ATOM 2557 C C . ASP A 1 328 ? 3.215 17.271 4.741 1.00 92.31 328 ASP A C 1
ATOM 2559 O O . ASP A 1 328 ? 3.740 18.240 4.178 1.00 92.31 328 ASP A O 1
ATOM 2563 N N . PHE A 1 329 ? 1.893 17.085 4.732 1.00 95.06 329 PHE A N 1
ATOM 2564 C CA . PHE A 1 329 ? 0.979 18.107 4.229 1.00 95.06 329 PHE A CA 1
ATOM 2565 C C . PHE A 1 329 ? 0.999 19.321 5.157 1.00 95.06 329 PHE A C 1
ATOM 2567 O O . PHE A 1 329 ? 0.954 19.179 6.376 1.00 95.06 329 PHE A O 1
ATOM 2574 N N . LEU A 1 330 ? 0.985 20.529 4.589 1.00 95.12 330 LEU A N 1
ATOM 2575 C CA . LEU A 1 330 ? 0.877 21.754 5.390 1.00 95.12 330 LEU A CA 1
ATOM 2576 C C . LEU A 1 330 ? -0.504 21.882 6.049 1.00 95.12 330 LEU A C 1
ATOM 2578 O O . LEU A 1 330 ? -0.631 22.485 7.110 1.00 95.12 330 LEU A O 1
ATOM 2582 N N . ASN A 1 331 ? -1.529 21.305 5.415 1.00 93.44 331 ASN A N 1
ATOM 2583 C CA . ASN A 1 331 ? -2.899 21.242 5.9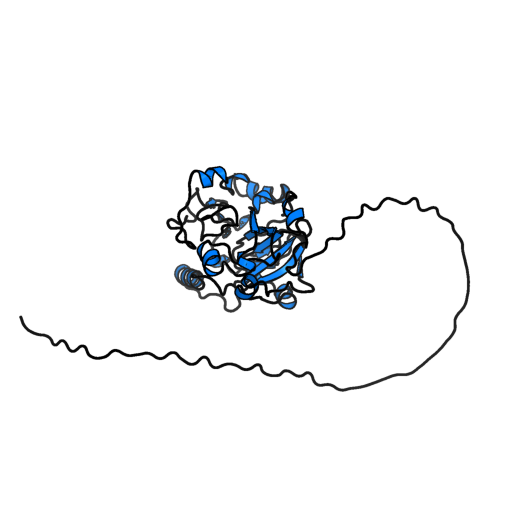15 1.00 93.44 331 ASN A CA 1
ATOM 2584 C C . ASN A 1 331 ? -3.428 19.803 5.748 1.00 93.44 331 ASN A C 1
ATOM 2586 O O . ASN A 1 331 ? -4.129 19.519 4.770 1.00 93.44 331 ASN A O 1
ATOM 2590 N N . PRO A 1 332 ? -3.042 18.869 6.637 1.00 93.06 332 PRO A N 1
ATOM 2591 C CA . PRO A 1 332 ? -3.497 17.489 6.554 1.00 93.06 332 PRO A CA 1
ATOM 2592 C C . PRO A 1 332 ? -4.991 17.402 6.873 1.00 93.06 332 PRO A C 1
ATOM 2594 O O . PRO A 1 332 ? -5.502 18.088 7.761 1.00 93.06 332 PRO A O 1
ATOM 2597 N N . GLY A 1 333 ? -5.695 16.538 6.148 1.00 92.62 333 GLY A N 1
ATOM 2598 C CA . GLY A 1 333 ? -7.108 16.284 6.393 1.00 92.62 333 GLY A CA 1
ATOM 2599 C C . GLY A 1 333 ? -7.334 15.417 7.625 1.00 92.62 333 GLY A C 1
ATOM 2600 O O . GLY A 1 333 ? -6.618 14.442 7.855 1.00 92.62 333 GLY A O 1
ATOM 2601 N N . SER A 1 334 ? -8.365 15.747 8.401 1.00 91.62 334 SER A N 1
ATOM 2602 C CA . SER A 1 334 ? -8.811 14.924 9.534 1.00 91.62 334 SER A CA 1
ATOM 2603 C C . SER A 1 334 ? -9.886 13.922 9.105 1.00 91.62 334 SER A C 1
ATOM 2605 O O . SER A 1 334 ? -10.531 14.117 8.080 1.00 91.62 334 SER A O 1
ATOM 2607 N N . THR A 1 335 ? -10.136 12.878 9.899 1.00 87.31 335 THR A N 1
ATOM 2608 C CA . THR A 1 335 ? -11.155 11.849 9.595 1.00 87.31 335 THR A CA 1
ATOM 2609 C C . THR A 1 335 ? -12.573 12.403 9.436 1.00 87.31 335 THR A C 1
ATOM 2611 O O . THR A 1 335 ? -13.385 11.803 8.743 1.00 87.31 335 THR A O 1
ATOM 2614 N N . GLY A 1 336 ? -12.871 13.564 10.028 1.00 88.62 336 GLY A N 1
ATOM 2615 C CA . GLY A 1 336 ? -14.155 14.252 9.870 1.00 88.62 336 GLY A CA 1
ATOM 2616 C C . GLY A 1 336 ? -14.279 15.113 8.607 1.00 88.62 336 GLY A C 1
ATOM 2617 O O . GLY A 1 336 ? -15.325 15.729 8.412 1.00 88.62 336 GLY A O 1
ATOM 2618 N N . ASP A 1 337 ? -13.235 15.203 7.781 1.00 95.38 337 ASP A N 1
ATOM 2619 C CA . ASP A 1 337 ? -13.236 15.996 6.551 1.00 95.38 337 ASP A CA 1
ATOM 2620 C C . ASP A 1 337 ? -13.783 15.171 5.367 1.00 95.38 337 ASP A C 1
ATOM 2622 O O . ASP A 1 337 ? -13.103 14.247 4.908 1.00 95.38 337 ASP A O 1
ATOM 2626 N N . PRO A 1 338 ? -14.980 15.492 4.831 1.00 94.50 338 PRO A N 1
ATOM 2627 C CA . PRO A 1 338 ? -15.588 14.745 3.730 1.00 94.50 338 PRO A CA 1
ATOM 2628 C C . PRO A 1 338 ? -14.850 14.911 2.394 1.00 94.50 338 PRO A C 1
ATOM 2630 O O . PRO A 1 338 ? -15.086 14.137 1.464 1.00 94.50 338 PRO A O 1
ATOM 2633 N N . GLU A 1 339 ? -13.952 15.891 2.267 1.00 94.44 339 GLU A N 1
ATOM 2634 C CA . GLU A 1 339 ? -13.080 16.022 1.096 1.00 94.44 339 GLU A CA 1
ATOM 2635 C C . GLU A 1 339 ? -11.912 15.030 1.141 1.00 94.44 339 GLU A C 1
ATOM 2637 O O . GLU A 1 339 ? -11.303 14.733 0.113 1.00 94.44 339 GLU A O 1
ATOM 2642 N N . VAL A 1 340 ? -11.625 14.463 2.315 1.00 97.44 340 VAL A N 1
ATOM 2643 C CA . VAL A 1 340 ? -10.454 13.614 2.559 1.00 97.44 340 VAL A CA 1
ATOM 2644 C C . VAL A 1 340 ? -10.852 12.188 2.910 1.00 97.44 340 VAL A C 1
ATOM 2646 O O . VAL A 1 340 ? -10.171 11.260 2.479 1.00 97.44 340 VAL A O 1
ATOM 2649 N N . PHE A 1 341 ? -11.956 11.989 3.628 1.00 98.00 341 PHE A N 1
ATOM 2650 C CA . PHE A 1 341 ? -12.437 10.681 4.060 1.00 98.00 341 PHE A CA 1
ATOM 2651 C C . PHE A 1 341 ? -13.880 10.429 3.624 1.00 98.00 341 PHE A C 1
ATOM 2653 O O . PHE A 1 341 ? -14.729 11.317 3.627 1.00 98.00 341 PHE A O 1
ATOM 2660 N N . VAL A 1 342 ? -14.154 9.176 3.276 1.00 97.50 342 VAL A N 1
ATOM 2661 C CA . VAL A 1 342 ? -15.493 8.621 3.098 1.00 97.50 342 VAL A CA 1
ATOM 2662 C C . VAL A 1 342 ? -15.877 7.925 4.396 1.00 97.50 342 VAL A C 1
ATOM 2664 O O . VAL A 1 342 ? -15.093 7.140 4.931 1.00 97.50 342 VAL A O 1
ATOM 2667 N N . ARG A 1 343 ? -17.073 8.219 4.904 1.00 95.69 343 ARG A N 1
ATOM 2668 C CA . ARG A 1 343 ? -17.631 7.600 6.108 1.00 95.69 343 ARG A CA 1
ATOM 2669 C C . ARG A 1 343 ? -18.521 6.422 5.721 1.00 95.69 343 ARG A C 1
ATOM 2671 O O . ARG A 1 343 ? -19.419 6.607 4.904 1.00 95.69 343 ARG A O 1
ATOM 2678 N N . LEU A 1 344 ? -18.287 5.255 6.317 1.00 94.75 344 LEU A N 1
ATOM 2679 C CA . LEU A 1 344 ? -19.081 4.050 6.067 1.00 94.75 344 LEU A CA 1
ATOM 2680 C C . LEU A 1 344 ? -20.123 3.761 7.161 1.00 94.75 344 LEU A C 1
ATOM 2682 O O . LEU A 1 344 ? -21.132 3.141 6.845 1.00 94.75 344 LEU A O 1
ATOM 2686 N N . GLN A 1 345 ? -19.908 4.214 8.406 1.00 88.50 345 GLN A N 1
ATOM 2687 C CA . GLN A 1 345 ? -20.768 3.921 9.572 1.00 88.50 345 GLN A CA 1
ATOM 2688 C C . GLN A 1 345 ? -21.124 5.172 10.372 1.00 88.50 345 GLN A C 1
ATOM 2690 O O . GLN A 1 345 ? -20.225 6.014 10.587 1.00 88.50 345 GLN A O 1
#

pLDDT: mean 82.57, std 25.38, range [24.44, 98.88]

Mean predicted aligned error: 11.43 Å

Nearest PDB structures (foldseek):
  3wqy-assembly1_B  TM=1.430E-01  e=4.840E+00  Archaeoglobus fulgidus DSM 4304

Secondary structure (DSSP, 8-state):
---------------PPP----PPPP-PPPP------------------------------------PBPTTSSBS-HHHHTTSPPP--B-S-SB-GGGEEEEEPBTBSSSB-B--SS--SSB-SB-EEETTHHHHTTTSEEE-SSSEEEEEEE---SSTTTTHHHHHHHHHHS-PPPTT---EEEEEEETT-TTEEEEEEEEEE-HHHHTTS-EE-HHHHHHT-----SS-EEE-TT-EEEEEEEEEEEEEEEES--SPP---SHHHHHHTTTSGGGG-EEEEE-HHHHB-HHHHHHHHHHSS--GGGGB--HHHHHHS---BSSSBBSSPPPTT-TTTEEE--

Foldseek 3Di:
DDDDDDDDDDDDDDDDDDDDDDDDDDDDDDDDDDDDDDDDDDDDDDDDDDDDDDDDDDDDDPPPDDFDAFQQQFGPCLQVLVPDDAALFQEAQQFQLLFWFKKWFAQALADKFQAAQPDAGGHRWIFTAGDVRLVQFAPGWTWASHWFFWFAKEAPPDDDCPCVVQVVSCVVPVDGDPPQQRFIKIWTQHPRRRQKTKIWGGWNFDVVQCVQHPYDYLVCLQQVNDGTGPVGHTHHRGHTGGGGRRMIKMKGWNDFRSNAAPQRWQVSLVVSVPHRSSPTRIHIDYNLVSHDPVNCVSQCVQDVDDSVQRYDDPVNCVVPPFDDPGIHTPDRDDRPDSSTMDTRD

Solvent-accessible surface area (backbone atoms only — not comparable to full-atom values): 19865 Å² total; per-residue (Å²): 139,88,83,84,88,86,84,90,81,79,91,79,88,79,82,83,80,82,83,77,82,80,76,87,81,85,83,79,86,88,82,88,86,84,89,83,89,82,90,80,89,84,87,86,85,82,88,83,90,78,91,74,92,70,89,73,77,81,73,84,73,78,78,72,77,84,84,57,63,31,78,24,62,19,40,52,61,23,60,66,55,50,75,50,80,82,61,61,56,30,70,27,58,35,47,64,66,92,48,33,31,35,35,33,16,23,56,15,45,42,74,44,35,32,23,46,70,86,52,71,55,20,10,38,39,34,49,44,36,42,53,63,45,83,82,32,37,75,66,34,59,24,26,32,28,30,46,30,34,35,30,47,29,28,51,61,93,73,69,98,57,80,59,55,64,56,52,52,43,30,73,74,68,76,47,77,81,64,92,84,62,68,50,23,32,41,32,28,36,31,70,89,41,44,43,30,39,42,34,40,38,48,27,32,62,43,66,78,50,60,76,53,27,63,78,37,54,51,64,35,26,27,58,57,69,51,65,44,33,92,82,27,41,80,44,47,46,55,39,79,52,27,19,18,43,59,23,39,34,33,39,36,37,37,41,69,65,53,46,70,55,73,48,29,21,61,42,56,25,61,79,37,52,85,32,54,20,38,57,44,36,37,44,60,41,57,68,64,78,26,36,27,70,79,46,48,50,58,54,43,73,59,25,100,61,57,66,64,71,45,42,60,50,71,69,58,43,70,74,53,72,64,58,52,84,29,47,45,41,77,72,52,44,50,84,88,34,75,86,18,20,44,72,41,107

Sequence (345 aa):
MPNSTVDETKANVAHTPDVKQLSPSSYAPDESTKNGDIDDATDGNASAQSTIESSLTQSSQSEHPIIEFGYGGLIKDLSAWSKIGLPKFVIASHIDVEQIEFISKFRSSAGHDFSDSFESCCSMKHYYRPLDYYDSRFTQPIYSPVDGVLLYISDRSYGSSSNEWEIAFEEASGKTVPADYLDLDLYIRPDNAPNVWVRHMHVNPIYEILDVVSITSPIDLMMGTARPSEIGFRVTAGDLIGHGLGEISITKHHDGTGIPTPCNSKRTRSEWANSPGCKEVISHHSVFELMSDEVFEEYEKNSQVGRADFIIPVEERKANFLECDGEDFLNPGSTGDPEVFVRLQ